Protein AF-A0AAJ7J679-F1 (afdb_monomer_lite)

pLDDT: mean 91.9, std 5.89, range [56.5, 98.06]

Foldseek 3Di:
DADQWDDDPVDAAIKHFDPDCVQVLLQQLQVLCCVPVQAQRDRDTDIDGDNYPVVVVVVVVLVVLLVVLVVDPNSVVVCVVCVCVSVVNQDDPVGDDPVVQQPAKDKDKDKDFADPDDDPGSPDDDPDGTFKIWIKMWMFTRPPDQLVVQLVVLLVVCCVPVVVQADDPDDDHRCCNGPVRPCSQVSSCVRGGDIGTPDMDGD

Organism: NCBI:txid156304

Structure (mmCIF, N/CA/C/O backbone):
data_AF-A0AAJ7J679-F1
#
_entry.id   AF-A0AAJ7J679-F1
#
loop_
_atom_site.group_PDB
_atom_site.id
_atom_site.type_symbol
_atom_site.label_atom_id
_atom_site.label_alt_id
_atom_site.label_comp_id
_atom_site.label_asym_id
_atom_site.label_entity_id
_atom_site.label_seq_id
_atom_site.pdbx_PDB_ins_code
_atom_site.Cartn_x
_atom_site.Cartn_y
_atom_site.Cartn_z
_atom_site.occupancy
_atom_site.B_iso_or_equiv
_atom_site.auth_seq_id
_atom_site.auth_comp_id
_atom_site.auth_asym_id
_atom_site.auth_atom_id
_atom_site.pdbx_PDB_model_num
ATOM 1 N N . THR A 1 1 ? -1.881 24.156 3.519 1.00 56.50 1 THR A N 1
ATOM 2 C CA . THR A 1 1 ? -2.106 23.234 2.378 1.00 56.50 1 THR A CA 1
ATOM 3 C C . THR A 1 1 ? -0.766 22.869 1.776 1.00 56.50 1 THR A C 1
ATOM 5 O O . THR A 1 1 ? 0.087 23.739 1.667 1.00 56.50 1 THR A O 1
ATOM 8 N N . ARG A 1 2 ? -0.524 21.589 1.465 1.00 78.69 2 ARG A N 1
ATOM 9 C CA . ARG A 1 2 ? 0.725 21.170 0.804 1.00 78.69 2 ARG A CA 1
ATOM 10 C C . ARG A 1 2 ? 0.636 21.509 -0.686 1.00 78.69 2 ARG A C 1
ATOM 12 O O . ARG A 1 2 ? -0.432 21.343 -1.270 1.00 78.69 2 ARG A O 1
ATOM 19 N N . GLY A 1 3 ? 1.730 21.985 -1.278 1.00 82.25 3 GLY A N 1
ATOM 20 C CA . GLY A 1 3 ? 1.810 22.202 -2.725 1.00 82.25 3 GLY A CA 1
ATOM 21 C C . GLY A 1 3 ? 1.707 20.888 -3.511 1.00 82.25 3 GLY A C 1
ATOM 22 O O . GLY A 1 3 ? 1.931 19.810 -2.953 1.00 82.25 3 GLY A O 1
ATOM 23 N N . LEU A 1 4 ? 1.391 20.982 -4.809 1.00 86.75 4 LEU A N 1
ATOM 24 C CA . LEU A 1 4 ? 1.272 19.827 -5.718 1.00 86.75 4 LEU A CA 1
ATOM 25 C C . LEU A 1 4 ? 2.529 18.945 -5.716 1.00 86.75 4 LEU A C 1
ATOM 27 O O . LEU A 1 4 ? 2.425 17.719 -5.705 1.00 86.75 4 LEU A O 1
ATOM 31 N N . ILE A 1 5 ? 3.699 19.584 -5.662 1.00 92.50 5 ILE A N 1
ATOM 32 C CA . ILE A 1 5 ? 4.999 18.959 -5.425 1.00 92.50 5 ILE A CA 1
ATOM 33 C C . ILE A 1 5 ? 5.622 19.674 -4.222 1.00 92.50 5 ILE A C 1
ATOM 35 O O . ILE A 1 5 ? 5.643 20.904 -4.172 1.00 92.50 5 ILE A O 1
ATOM 39 N N . HIS A 1 6 ? 6.083 18.927 -3.223 1.00 94.12 6 HIS A N 1
ATOM 40 C CA . HIS A 1 6 ? 6.618 19.481 -1.978 1.00 94.12 6 HIS A CA 1
ATOM 41 C C . HIS A 1 6 ? 7.673 18.557 -1.362 1.00 94.12 6 HIS A C 1
ATOM 43 O O . HIS A 1 6 ? 7.766 17.386 -1.714 1.00 94.12 6 HIS A O 1
ATOM 49 N N . ARG A 1 7 ? 8.459 19.072 -0.413 1.00 92.81 7 ARG A N 1
ATOM 50 C CA . ARG A 1 7 ? 9.353 18.249 0.413 1.00 92.81 7 ARG A CA 1
ATOM 51 C C . ARG A 1 7 ? 8.620 17.747 1.652 1.00 92.81 7 ARG A C 1
ATOM 53 O O . ARG A 1 7 ? 7.760 18.442 2.194 1.00 92.81 7 ARG A O 1
ATOM 60 N N . SER A 1 8 ? 8.968 16.548 2.099 1.00 88.81 8 SER A N 1
ATOM 61 C CA . SER A 1 8 ? 8.414 15.915 3.295 1.00 88.81 8 SER A CA 1
ATOM 62 C C . SER A 1 8 ? 9.508 15.747 4.343 1.00 88.81 8 SER A C 1
ATOM 64 O O . SER A 1 8 ? 10.648 15.456 4.008 1.00 88.81 8 SER A O 1
ATOM 66 N N . SER A 1 9 ? 9.165 15.881 5.624 1.00 87.25 9 SER A N 1
ATOM 67 C CA . SER A 1 9 ? 10.089 15.553 6.718 1.00 87.25 9 SER A CA 1
ATOM 68 C C . SER A 1 9 ? 10.224 14.041 6.953 1.00 87.25 9 SER A C 1
ATOM 70 O O . SER A 1 9 ? 11.031 13.626 7.772 1.00 87.25 9 SER A O 1
ATOM 72 N N . LEU A 1 10 ? 9.386 13.223 6.302 1.00 86.31 10 LEU A N 1
ATOM 73 C CA . LEU A 1 10 ? 9.365 11.760 6.449 1.00 86.31 10 LEU A CA 1
ATOM 74 C C . LEU A 1 10 ? 10.129 11.022 5.352 1.00 86.31 10 LEU A C 1
ATOM 76 O O . LEU A 1 10 ? 10.395 9.833 5.489 1.00 86.31 10 LEU A O 1
ATOM 80 N N . SER A 1 11 ? 10.375 11.687 4.227 1.00 86.56 11 SER A N 1
ATOM 81 C CA . SER A 1 11 ? 10.969 11.077 3.047 1.00 86.56 11 SER A CA 1
ATOM 82 C C . SER A 1 11 ? 11.838 12.099 2.334 1.00 86.56 11 SER A C 1
ATOM 84 O O . SER A 1 11 ? 11.402 13.215 2.050 1.00 86.56 11 SER A O 1
ATOM 86 N N . GLU A 1 12 ? 13.075 11.709 2.048 1.00 90.12 12 GLU A N 1
ATOM 87 C CA . GLU A 1 12 ? 14.013 12.551 1.317 1.00 90.12 12 GLU A CA 1
ATOM 88 C C . GLU A 1 12 ? 13.606 12.656 -0.156 1.00 90.12 12 GLU A C 1
ATOM 90 O O . GLU A 1 12 ? 13.308 11.656 -0.813 1.00 90.12 12 GLU A O 1
ATOM 95 N N . GLY A 1 13 ? 13.602 13.882 -0.682 1.00 92.81 13 GLY A N 1
ATOM 96 C CA . GLY A 1 13 ? 13.274 14.170 -2.075 1.00 92.81 13 GLY A CA 1
ATOM 97 C C . GLY A 1 13 ? 11.997 14.991 -2.248 1.00 92.81 13 GLY A C 1
ATOM 98 O O . GLY A 1 13 ? 11.651 15.837 -1.420 1.00 92.81 13 GLY A O 1
ATOM 99 N N . TRP A 1 14 ? 11.328 14.776 -3.378 1.00 94.75 14 TRP A N 1
ATOM 100 C CA . TRP A 1 14 ? 10.157 15.529 -3.817 1.00 94.75 14 TRP A CA 1
ATOM 101 C C . TRP A 1 14 ? 8.933 14.625 -3.852 1.00 94.75 14 TRP A C 1
ATOM 103 O O . TRP A 1 14 ? 8.866 13.667 -4.622 1.00 94.75 14 TRP A O 1
ATOM 113 N N . SER A 1 15 ? 7.967 14.940 -2.997 1.00 95.00 15 SER A N 1
ATOM 114 C CA . SER A 1 15 ? 6.708 14.226 -2.864 1.00 95.00 15 SER A CA 1
ATOM 115 C C . SER A 1 15 ? 5.612 14.888 -3.688 1.00 95.00 15 SER A C 1
ATOM 117 O O . SER A 1 15 ? 5.483 16.112 -3.715 1.00 95.00 15 SER A O 1
ATOM 119 N N . MET A 1 16 ? 4.768 14.068 -4.301 1.00 94.06 16 MET A N 1
ATOM 120 C CA . MET A 1 16 ? 3.541 14.492 -4.974 1.00 94.06 16 MET A CA 1
ATOM 121 C C . MET A 1 16 ? 2.404 13.529 -4.638 1.00 94.06 16 MET A C 1
ATOM 123 O O . MET A 1 16 ? 2.633 12.449 -4.088 1.00 94.06 16 MET A O 1
ATOM 127 N N . ILE A 1 17 ? 1.165 13.923 -4.934 1.00 93.19 17 ILE A N 1
ATOM 128 C CA . ILE A 1 17 ? 0.004 13.051 -4.721 1.00 93.19 17 ILE A CA 1
ATOM 129 C C . ILE A 1 17 ? 0.178 11.774 -5.544 1.00 93.19 17 ILE A C 1
ATOM 131 O O . ILE A 1 17 ? 0.397 11.829 -6.753 1.00 93.19 17 ILE A O 1
ATOM 135 N N . PHE A 1 18 ? 0.042 10.623 -4.885 1.00 92.44 18 PHE A N 1
ATOM 136 C CA . PHE A 1 18 ? -0.016 9.348 -5.584 1.00 92.44 18 PHE A CA 1
ATOM 137 C C . PHE A 1 18 ? -1.428 9.143 -6.136 1.00 92.44 18 PHE A C 1
ATOM 139 O O . PHE A 1 18 ? -2.380 9.004 -5.367 1.00 92.44 18 PHE A O 1
ATOM 146 N N . LEU A 1 19 ? -1.560 9.132 -7.464 1.00 86.56 19 LEU A N 1
ATOM 147 C CA . LEU A 1 19 ? -2.837 9.025 -8.184 1.00 86.56 19 LEU A CA 1
ATOM 148 C C . LEU A 1 19 ? -3.348 7.574 -8.321 1.00 86.56 19 LEU A C 1
ATOM 150 O O . LEU A 1 19 ? -4.093 7.263 -9.245 1.00 86.56 19 LEU A O 1
ATOM 154 N N . GLY A 1 20 ? -2.941 6.682 -7.416 1.00 87.94 20 GLY A N 1
ATOM 155 C CA . GLY A 1 20 ? -3.363 5.281 -7.402 1.00 87.94 20 GLY A CA 1
ATOM 156 C C . GLY A 1 20 ? -4.693 5.029 -6.686 1.00 87.94 20 GLY A C 1
ATOM 157 O O . GLY A 1 20 ? -5.347 5.930 -6.150 1.00 87.94 20 GLY A O 1
ATOM 158 N N . SER A 1 21 ? -5.087 3.756 -6.637 1.00 91.75 21 SER A N 1
ATOM 159 C CA . SER A 1 21 ? -6.323 3.301 -5.987 1.00 91.75 21 SER A CA 1
ATOM 160 C C . SER A 1 21 ? -6.302 3.416 -4.463 1.00 91.75 21 SER A C 1
ATOM 162 O O . SER A 1 21 ? -7.368 3.490 -3.848 1.00 91.75 21 SER A O 1
ATOM 164 N N . ASP A 1 22 ? -5.121 3.451 -3.853 1.00 93.38 22 ASP A N 1
ATOM 165 C CA . ASP A 1 22 ? -4.888 3.291 -2.416 1.00 93.38 22 ASP A CA 1
ATOM 166 C C . ASP A 1 22 ? -5.759 4.211 -1.566 1.00 93.38 22 ASP A C 1
ATOM 168 O O . ASP A 1 22 ? -6.477 3.753 -0.676 1.00 93.38 22 ASP A O 1
ATOM 172 N N . ARG A 1 23 ? -5.780 5.511 -1.889 1.00 95.19 23 ARG A N 1
ATOM 173 C CA . ARG A 1 23 ? -6.606 6.489 -1.172 1.00 95.19 23 ARG A CA 1
ATOM 174 C C . ARG A 1 23 ? -8.087 6.130 -1.248 1.00 95.19 23 ARG A C 1
ATOM 176 O O . ARG A 1 23 ? -8.784 6.185 -0.239 1.00 95.19 23 ARG A O 1
ATOM 183 N N . SER A 1 24 ? -8.579 5.757 -2.429 1.00 96.00 24 SER A N 1
ATOM 184 C CA . SER A 1 24 ? -9.991 5.403 -2.613 1.00 96.00 24 SER A CA 1
ATOM 185 C C . SER A 1 24 ? -10.372 4.147 -1.822 1.00 96.00 24 SER A C 1
ATOM 187 O O . SER A 1 24 ? -11.431 4.109 -1.195 1.00 96.00 24 SER A O 1
ATOM 189 N N . VAL A 1 25 ? -9.488 3.146 -1.788 1.00 96.62 25 VAL A N 1
ATOM 190 C CA . VAL A 1 25 ? -9.680 1.901 -1.036 1.00 96.62 25 VAL A CA 1
ATOM 191 C C . VAL A 1 25 ? -9.652 2.174 0.466 1.00 96.62 25 VAL A C 1
ATOM 193 O O . VAL A 1 25 ? -10.532 1.705 1.188 1.00 96.62 25 VAL A O 1
ATOM 196 N N . ALA A 1 26 ? -8.704 2.985 0.939 1.00 96.62 26 ALA A N 1
ATOM 197 C CA . ALA A 1 26 ? -8.615 3.374 2.340 1.00 96.62 26 ALA A CA 1
ATOM 198 C C . ALA A 1 26 ? -9.863 4.143 2.798 1.00 96.62 26 ALA A C 1
ATOM 200 O O . ALA A 1 26 ? -10.431 3.809 3.833 1.00 96.62 26 ALA A O 1
ATOM 201 N N . LEU A 1 27 ? -10.355 5.105 2.008 1.00 96.94 27 LEU A N 1
ATOM 202 C CA . LEU A 1 27 ? -11.579 5.847 2.333 1.00 96.94 27 LEU A CA 1
ATOM 203 C C . LEU A 1 27 ? -12.821 4.946 2.382 1.00 96.94 27 LEU A C 1
ATOM 205 O O . LEU A 1 27 ? -13.657 5.115 3.269 1.00 96.94 27 LEU A O 1
ATOM 209 N N . ARG A 1 28 ? -12.934 3.957 1.485 1.00 96.81 28 ARG A N 1
ATOM 210 C CA . ARG A 1 28 ? -14.013 2.953 1.543 1.00 96.81 28 ARG A CA 1
ATOM 211 C C . ARG A 1 28 ? -13.935 2.107 2.813 1.00 96.81 28 ARG A C 1
ATOM 213 O O . ARG A 1 28 ? -14.963 1.893 3.448 1.00 96.81 28 ARG A O 1
ATOM 220 N N . THR A 1 29 ? -12.731 1.701 3.222 1.00 97.31 29 THR A N 1
ATOM 221 C CA . THR A 1 29 ? -12.517 1.041 4.519 1.00 97.31 29 THR A CA 1
ATOM 222 C C . THR A 1 29 ? -12.986 1.932 5.667 1.00 97.31 29 THR A C 1
ATOM 224 O O . THR A 1 29 ? -13.765 1.480 6.497 1.00 97.31 29 THR A O 1
ATOM 227 N N . GLN A 1 30 ? -12.575 3.203 5.704 1.00 97.25 30 GLN A N 1
ATOM 228 C CA . GLN A 1 30 ? -12.964 4.128 6.776 1.00 97.25 30 GLN A CA 1
ATOM 229 C C . GLN A 1 30 ? -14.478 4.319 6.863 1.00 97.25 30 GLN A C 1
ATOM 231 O O . GLN A 1 30 ? -15.045 4.268 7.953 1.00 97.25 30 GLN A O 1
ATOM 236 N N . ARG A 1 31 ? -15.148 4.465 5.716 1.00 96.31 31 ARG A N 1
ATOM 237 C CA . ARG A 1 31 ? -16.610 4.537 5.657 1.00 96.31 31 ARG A CA 1
ATOM 238 C C . ARG A 1 31 ? -17.262 3.284 6.242 1.00 96.31 31 ARG A C 1
ATOM 240 O O . ARG A 1 31 ? -18.148 3.401 7.081 1.00 96.31 31 ARG A O 1
ATOM 247 N N . PHE A 1 32 ? -16.797 2.103 5.840 1.00 96.31 32 PHE A N 1
ATOM 248 C CA . PHE A 1 32 ? -17.315 0.837 6.351 1.00 96.31 32 PHE A CA 1
ATOM 249 C C . PHE A 1 32 ? -17.144 0.712 7.873 1.00 96.31 32 PHE A C 1
ATOM 251 O O . PHE A 1 32 ? -18.079 0.329 8.576 1.00 96.31 32 PHE A O 1
ATOM 258 N N . LEU A 1 33 ? -15.961 1.058 8.394 1.00 95.94 33 LEU A N 1
ATOM 259 C CA . LEU A 1 33 ? -15.670 1.007 9.829 1.00 95.94 33 LEU A CA 1
ATOM 260 C C . LEU A 1 33 ? -16.554 1.976 10.628 1.00 95.94 33 LEU A C 1
ATOM 262 O O . LEU A 1 33 ? -17.023 1.625 11.712 1.00 95.94 33 LEU A O 1
ATOM 266 N N . TYR A 1 34 ? -16.830 3.159 10.083 1.00 96.06 34 TYR A N 1
ATOM 267 C CA . TYR A 1 34 ? -17.760 4.111 10.682 1.00 96.06 34 TYR A CA 1
ATOM 268 C C . TYR A 1 34 ? -19.196 3.576 10.703 1.00 96.06 34 TYR A C 1
ATOM 270 O O . TYR A 1 34 ? -19.818 3.516 11.762 1.00 96.06 34 TYR A O 1
ATOM 278 N N 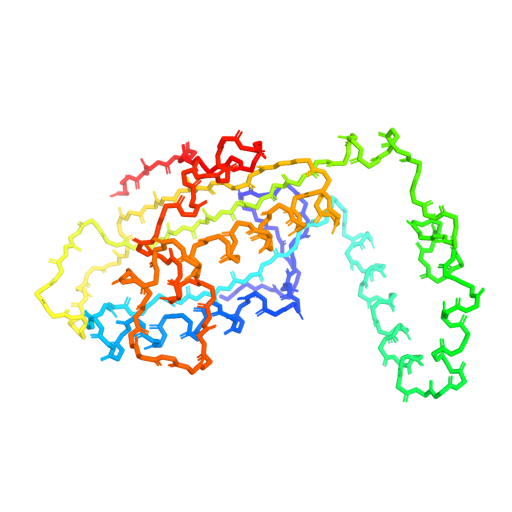. GLU A 1 35 ? -19.721 3.131 9.559 1.00 94.88 35 GLU A N 1
ATOM 279 C CA . GLU A 1 35 ? -21.110 2.673 9.447 1.00 94.88 35 GLU A CA 1
ATOM 280 C C . GLU A 1 35 ? -21.371 1.444 10.334 1.00 94.88 35 GLU A C 1
ATOM 282 O O . GLU A 1 35 ? -22.343 1.437 11.101 1.00 94.88 35 GLU A O 1
ATOM 287 N N . LYS A 1 36 ? -20.473 0.447 10.278 1.00 94.00 36 LYS A N 1
ATOM 288 C CA . LYS A 1 36 ? -20.639 -0.861 10.930 1.00 94.00 36 LYS A CA 1
ATOM 289 C C . LYS A 1 36 ? -20.159 -0.912 12.378 1.00 94.00 36 LYS A C 1
ATOM 291 O O . LYS A 1 36 ? -20.787 -1.582 13.191 1.00 94.00 36 LYS A O 1
ATOM 296 N N . TYR A 1 37 ? -19.046 -0.254 12.701 1.00 94.31 37 TYR A N 1
ATOM 297 C CA . TYR A 1 37 ? -18.403 -0.364 14.018 1.00 94.31 37 TYR A CA 1
ATOM 298 C C . TYR A 1 37 ? -18.363 0.948 14.797 1.00 94.31 37 TYR A C 1
ATOM 300 O O . TYR A 1 37 ? -17.756 0.979 15.865 1.00 94.31 37 TYR A O 1
ATOM 308 N N . LYS A 1 38 ? -18.968 2.022 14.272 1.00 94.69 38 LYS A N 1
ATOM 309 C CA . LYS A 1 38 ? -18.959 3.355 14.895 1.00 94.69 38 LYS A CA 1
ATOM 310 C C . LYS A 1 38 ? -17.542 3.818 15.236 1.00 94.69 38 LYS A C 1
ATOM 312 O O . LYS A 1 38 ? -17.298 4.424 16.271 1.00 94.69 38 LYS A O 1
ATOM 317 N N . GLN A 1 39 ? -16.580 3.506 14.368 1.00 93.44 39 GLN A N 1
ATOM 318 C CA . GLN A 1 39 ? -15.212 4.000 14.504 1.00 93.44 39 GLN A CA 1
ATOM 319 C C . GLN A 1 39 ? -15.085 5.370 13.842 1.00 93.44 39 GLN A C 1
ATOM 321 O O . GLN A 1 39 ? -15.589 5.577 12.739 1.00 93.44 39 GLN A O 1
ATOM 326 N N . ARG A 1 40 ? -14.389 6.304 14.500 1.00 92.75 40 ARG A N 1
ATOM 327 C CA . ARG A 1 40 ? -14.134 7.639 13.943 1.00 92.75 40 ARG A CA 1
ATOM 328 C C . ARG A 1 40 ? -13.335 7.498 12.637 1.00 92.75 40 ARG A C 1
ATOM 330 O O . ARG A 1 40 ? -12.240 6.936 12.683 1.00 92.75 40 ARG A O 1
ATOM 337 N N . PRO A 1 41 ? -13.843 7.993 11.495 1.00 93.38 41 PRO A N 1
ATOM 338 C CA . PRO A 1 41 ? -13.137 7.875 10.230 1.00 93.38 41 PRO A CA 1
ATOM 339 C C . PRO A 1 41 ? -11.877 8.735 10.241 1.00 93.38 41 PRO A C 1
ATOM 341 O O . PRO A 1 41 ? -11.900 9.879 10.703 1.00 93.38 41 PRO A O 1
ATOM 344 N N . VAL A 1 42 ? -10.790 8.212 9.677 1.00 92.81 42 VAL A N 1
ATOM 345 C CA . VAL A 1 42 ? -9.565 8.994 9.480 1.00 92.81 42 VAL A CA 1
ATOM 346 C C . VAL A 1 42 ? -9.509 9.625 8.092 1.00 92.81 42 VAL A C 1
ATOM 348 O O . VAL A 1 42 ? -9.962 9.057 7.096 1.00 92.81 42 VAL A O 1
ATOM 351 N N . GLN A 1 43 ? -8.907 10.810 8.017 1.00 92.56 43 GLN A N 1
ATOM 352 C CA . GLN A 1 43 ? -8.568 11.433 6.743 1.00 92.56 43 GLN A CA 1
ATOM 353 C C . GLN A 1 43 ? -7.320 10.758 6.176 1.00 92.56 43 GLN A C 1
ATOM 355 O O . GLN A 1 43 ? -6.289 10.687 6.840 1.00 92.56 43 GLN A O 1
ATOM 360 N N . VAL A 1 44 ? -7.412 10.270 4.938 1.00 94.88 44 VAL A N 1
ATOM 361 C CA . VAL A 1 44 ? -6.315 9.553 4.281 1.00 94.88 44 VAL A CA 1
ATOM 362 C C . VAL A 1 44 ? -5.862 10.306 3.040 1.00 94.88 44 VAL A C 1
ATOM 364 O O . VAL A 1 44 ? -6.671 10.685 2.188 1.00 94.88 44 VAL A O 1
ATOM 367 N N . GLN A 1 45 ? -4.548 10.480 2.921 1.00 94.62 45 GLN A N 1
ATOM 368 C CA . GLN A 1 45 ? -3.900 10.993 1.723 1.00 94.62 45 GLN A CA 1
ATOM 369 C C . GLN A 1 45 ? -2.621 10.206 1.443 1.00 94.62 45 GLN A C 1
ATOM 371 O O . GLN A 1 45 ? -1.824 9.970 2.348 1.00 94.62 45 GLN A O 1
ATOM 376 N N . THR A 1 46 ? -2.428 9.827 0.183 1.00 95.06 46 THR A N 1
ATOM 377 C CA . THR A 1 46 ? -1.283 9.044 -0.287 1.00 95.06 46 THR A CA 1
ATOM 378 C C . THR A 1 46 ? -0.352 9.911 -1.123 1.00 95.06 46 THR A C 1
ATOM 380 O O . THR A 1 46 ? -0.793 10.786 -1.879 1.00 95.06 46 THR A O 1
ATOM 383 N N . TYR A 1 47 ? 0.946 9.664 -0.975 1.00 94.88 47 TYR A N 1
ATOM 384 C CA . TYR A 1 47 ? 2.004 10.395 -1.659 1.00 94.88 47 TYR A CA 1
ATOM 385 C C . TYR A 1 47 ? 3.058 9.422 -2.170 1.00 94.88 47 TYR A C 1
ATOM 387 O O . TYR A 1 47 ? 3.321 8.402 -1.540 1.00 94.88 47 TYR A O 1
ATOM 395 N N . VAL A 1 48 ? 3.684 9.780 -3.284 1.00 93.69 48 VAL A N 1
ATOM 396 C CA . VAL A 1 48 ? 4.877 9.120 -3.818 1.00 93.69 48 VAL A CA 1
ATOM 397 C C . VAL A 1 48 ? 6.028 10.118 -3.766 1.00 93.69 48 VAL A C 1
ATOM 399 O O . VAL A 1 48 ? 5.806 11.311 -3.980 1.00 93.69 48 VAL A O 1
ATOM 402 N N . THR A 1 49 ? 7.235 9.657 -3.434 1.00 93.69 49 THR A N 1
ATOM 403 C CA . THR A 1 49 ? 8.426 10.512 -3.320 1.00 93.69 49 THR A CA 1
ATOM 404 C C . THR A 1 49 ? 9.480 10.083 -4.327 1.00 93.69 49 THR A C 1
ATOM 406 O O . THR A 1 49 ? 9.817 8.907 -4.412 1.00 93.69 49 THR A O 1
ATOM 409 N N . PHE A 1 50 ? 10.017 11.054 -5.060 1.00 93.56 50 PHE A N 1
ATOM 410 C CA . PHE A 1 50 ? 11.109 10.868 -6.006 1.00 93.56 50 PHE A CA 1
ATOM 411 C C . PHE A 1 50 ? 12.381 11.529 -5.475 1.00 93.56 50 PHE A C 1
ATOM 413 O O . PHE A 1 50 ? 12.322 12.619 -4.904 1.00 93.56 50 PHE A O 1
ATOM 420 N N . LYS A 1 51 ? 13.547 10.916 -5.711 1.00 92.50 51 LYS A N 1
ATOM 421 C CA . LYS A 1 51 ? 14.839 11.431 -5.218 1.00 92.50 51 LYS A CA 1
ATOM 422 C C . LYS A 1 51 ? 15.173 12.834 -5.743 1.00 92.50 51 LYS A C 1
ATOM 424 O O . LYS A 1 51 ? 15.810 13.613 -5.044 1.00 92.50 51 LYS A O 1
ATOM 429 N N . SER A 1 52 ? 14.727 13.183 -6.953 1.00 94.12 52 SER A N 1
ATOM 430 C CA . SER A 1 52 ? 14.981 14.493 -7.566 1.00 94.12 52 SER A CA 1
ATOM 431 C C . SER A 1 52 ? 13.709 15.145 -8.116 1.00 94.12 52 SER A C 1
ATOM 433 O O . SER A 1 52 ? 12.751 14.461 -8.490 1.00 94.12 52 SER A O 1
ATOM 435 N N . LEU A 1 53 ? 13.715 16.480 -8.210 1.00 93.75 53 LEU A N 1
ATOM 436 C CA . LEU A 1 53 ? 12.614 17.230 -8.824 1.00 93.75 53 LEU A CA 1
ATOM 437 C C . LEU A 1 53 ? 12.469 16.864 -10.302 1.00 93.75 53 LEU A C 1
ATOM 439 O O . LEU A 1 53 ? 11.358 16.677 -10.784 1.00 93.75 53 LEU A O 1
ATOM 443 N N . PHE A 1 54 ? 13.596 16.700 -10.996 1.00 94.00 54 PHE A N 1
ATOM 444 C CA . PHE A 1 54 ? 13.620 16.293 -12.395 1.00 94.00 54 PHE A CA 1
ATOM 445 C C . PHE A 1 54 ? 12.916 14.946 -12.605 1.00 94.00 54 PHE A C 1
ATOM 447 O O . PHE A 1 54 ? 12.039 14.853 -13.456 1.00 94.00 54 PHE A O 1
ATOM 454 N N . SER A 1 55 ? 13.210 13.933 -11.779 1.00 92.19 55 SER A N 1
ATOM 455 C CA . SER A 1 55 ? 12.524 12.633 -11.860 1.00 92.19 55 SER A CA 1
ATOM 456 C C . SER A 1 55 ? 11.019 12.731 -11.595 1.00 92.19 55 SER A C 1
ATOM 458 O O . SER A 1 55 ? 10.247 12.048 -12.261 1.00 92.19 55 SER A O 1
ATOM 460 N N . ALA A 1 56 ? 10.587 13.604 -10.677 1.00 93.25 56 ALA A N 1
ATOM 461 C CA . ALA A 1 56 ? 9.163 13.828 -10.430 1.00 93.25 56 ALA A CA 1
ATOM 462 C C . ALA A 1 56 ? 8.474 14.464 -11.651 1.00 93.25 56 ALA A C 1
ATOM 464 O O . ALA A 1 56 ? 7.412 14.011 -12.072 1.00 93.25 56 ALA A O 1
ATOM 465 N N . LEU A 1 57 ? 9.096 15.481 -12.258 1.00 93.88 57 LEU A N 1
ATOM 466 C CA . LEU A 1 57 ? 8.572 16.137 -13.459 1.00 93.88 57 LEU A CA 1
ATOM 467 C C . LEU A 1 57 ? 8.555 15.191 -14.667 1.00 93.88 57 LEU A C 1
ATOM 469 O O . LEU A 1 57 ? 7.555 15.130 -15.379 1.00 93.88 57 LEU A O 1
ATOM 473 N N . ALA A 1 58 ? 9.615 14.405 -14.863 1.00 92.06 58 ALA A N 1
ATOM 474 C CA . ALA A 1 58 ? 9.680 13.392 -15.912 1.00 92.06 58 ALA A CA 1
ATOM 475 C C . ALA A 1 58 ? 8.573 12.339 -15.749 1.00 92.06 58 ALA A C 1
ATOM 477 O O . ALA A 1 58 ? 7.901 12.008 -16.723 1.00 92.06 58 ALA A O 1
ATOM 478 N N . ALA A 1 59 ? 8.317 11.870 -14.522 1.00 90.94 59 ALA A N 1
ATOM 479 C CA . ALA A 1 59 ? 7.231 10.933 -14.241 1.00 90.94 59 ALA A CA 1
ATOM 480 C C . ALA A 1 59 ? 5.846 11.518 -14.572 1.00 90.94 59 ALA A C 1
ATOM 482 O O . ALA A 1 59 ? 5.002 10.808 -15.117 1.00 90.94 59 ALA A O 1
ATOM 483 N N . ILE A 1 60 ? 5.615 12.810 -14.306 1.00 92.19 60 ILE A N 1
ATOM 484 C CA . ILE A 1 60 ? 4.372 13.497 -14.696 1.00 92.19 60 ILE A CA 1
ATOM 485 C C . ILE A 1 60 ? 4.223 13.515 -16.220 1.00 92.19 60 ILE A C 1
ATOM 487 O O . ILE A 1 60 ? 3.169 13.144 -16.733 1.00 92.19 60 ILE A O 1
ATOM 491 N N . VAL A 1 61 ? 5.270 13.912 -16.949 1.00 92.69 61 VAL A N 1
ATOM 492 C CA . VAL A 1 61 ? 5.247 13.971 -18.420 1.00 92.69 61 VAL A CA 1
ATOM 493 C C . VAL A 1 61 ? 5.006 12.584 -19.020 1.00 92.69 61 VAL A C 1
ATOM 495 O O . VAL A 1 61 ? 4.115 12.426 -19.853 1.00 92.69 61 VAL A O 1
ATOM 498 N N . LEU A 1 62 ? 5.733 11.564 -18.554 1.00 90.81 62 LEU A N 1
ATOM 499 C CA . LEU A 1 62 ? 5.545 10.178 -18.988 1.00 90.81 62 LEU A CA 1
ATOM 500 C C . LEU A 1 62 ? 4.135 9.670 -18.670 1.00 90.81 62 LEU A C 1
ATOM 502 O O . LEU A 1 62 ? 3.503 9.053 -19.523 1.00 90.81 62 LEU A O 1
ATOM 506 N N . GLY A 1 63 ? 3.608 9.978 -17.483 1.00 90.75 63 GLY A N 1
ATOM 507 C CA . GLY A 1 63 ? 2.246 9.622 -17.092 1.00 90.75 63 GLY A CA 1
ATOM 508 C C . GLY A 1 63 ? 1.182 10.256 -17.991 1.00 90.75 63 GLY A C 1
ATOM 509 O O . GLY A 1 63 ? 0.211 9.592 -18.349 1.00 90.75 63 GLY A O 1
ATOM 510 N N . LEU A 1 64 ? 1.373 11.510 -18.413 1.00 92.31 64 LEU A N 1
ATOM 511 C CA . LEU A 1 64 ? 0.476 12.185 -19.356 1.00 92.31 64 LEU A CA 1
ATOM 512 C C . LEU A 1 64 ? 0.538 11.557 -20.752 1.00 92.31 64 LEU A C 1
ATOM 514 O O . LEU A 1 64 ? -0.511 11.273 -21.330 1.00 92.31 64 LEU A O 1
ATOM 518 N N . ILE A 1 65 ? 1.741 11.290 -21.270 1.00 91.62 65 ILE A N 1
ATOM 519 C CA . ILE A 1 65 ? 1.929 10.600 -22.556 1.00 91.62 65 ILE A CA 1
ATOM 520 C C . ILE A 1 65 ? 1.239 9.234 -22.514 1.00 91.62 65 ILE A C 1
ATOM 522 O O . ILE A 1 65 ? 0.443 8.914 -23.397 1.00 91.62 65 ILE A O 1
ATOM 526 N N . PHE A 1 66 ? 1.480 8.462 -21.453 1.00 91.62 66 PHE A N 1
ATOM 527 C CA . PHE A 1 66 ? 0.856 7.161 -21.253 1.00 91.62 66 PHE A CA 1
ATOM 528 C C . PHE A 1 66 ? -0.673 7.270 -21.201 1.00 91.62 66 PHE A C 1
ATOM 530 O O . PHE A 1 66 ? -1.361 6.528 -21.895 1.00 91.62 66 PHE A O 1
ATOM 537 N N . ALA A 1 67 ? -1.226 8.229 -20.451 1.00 91.88 67 ALA A N 1
ATOM 538 C CA . ALA A 1 67 ? -2.671 8.432 -20.338 1.00 91.88 67 ALA A CA 1
ATOM 539 C C . ALA A 1 67 ? -3.342 8.856 -21.656 1.00 91.88 67 ALA A C 1
ATOM 541 O O . ALA A 1 67 ? -4.527 8.580 -21.856 1.00 91.88 67 ALA A O 1
ATOM 542 N N . VAL A 1 68 ? -2.620 9.541 -22.546 1.00 94.31 68 VAL A N 1
ATOM 543 C CA . VAL A 1 68 ? -3.106 9.872 -23.892 1.00 94.31 68 VAL A CA 1
ATOM 544 C C . VAL A 1 68 ? -3.044 8.641 -24.790 1.00 94.31 68 VAL A C 1
ATOM 546 O O . VAL A 1 68 ? -4.057 8.276 -25.382 1.00 94.31 68 VAL A O 1
ATOM 549 N N . LEU A 1 69 ? -1.897 7.963 -24.860 1.00 94.25 69 LEU A N 1
ATOM 550 C CA . LEU A 1 69 ? -1.715 6.790 -25.719 1.00 94.25 69 LEU A CA 1
ATOM 551 C C . LEU A 1 69 ? -2.631 5.626 -25.317 1.00 94.25 69 LEU A C 1
ATOM 553 O O . LEU A 1 69 ? -3.203 4.971 -26.184 1.00 94.25 69 LEU A O 1
ATOM 557 N N . ALA A 1 70 ? -2.847 5.412 -24.018 1.00 94.12 70 ALA A N 1
ATOM 558 C CA . ALA A 1 70 ? -3.693 4.338 -23.505 1.00 94.12 70 ALA A CA 1
ATOM 559 C C . ALA A 1 70 ? -5.187 4.497 -23.854 1.00 94.12 70 ALA A C 1
ATOM 561 O O . ALA A 1 70 ? -5.932 3.520 -23.786 1.00 94.12 70 ALA A O 1
ATOM 562 N N . ARG A 1 71 ? -5.644 5.700 -24.237 1.00 94.62 71 ARG A N 1
ATOM 563 C CA . ARG A 1 71 ? -7.049 5.948 -24.610 1.00 94.62 71 ARG A CA 1
ATOM 564 C C . ARG A 1 71 ? -7.423 5.424 -25.992 1.00 94.62 71 ARG A C 1
ATOM 566 O O . ARG A 1 71 ? -8.593 5.133 -26.220 1.00 94.62 71 ARG A O 1
ATOM 573 N N . TRP A 1 72 ? -6.458 5.309 -26.898 1.00 93.94 72 TRP A N 1
ATOM 574 C CA . TRP A 1 72 ? -6.700 4.934 -28.290 1.00 93.94 72 TRP A CA 1
ATOM 575 C C . TRP A 1 72 ? -6.151 3.538 -28.560 1.00 93.94 72 TRP A C 1
ATOM 577 O O . TRP A 1 72 ? -5.107 3.160 -28.033 1.00 93.94 72 TRP A O 1
ATOM 587 N N . GLU A 1 73 ? -6.822 2.768 -29.414 1.00 96.12 73 GLU A N 1
ATOM 588 C CA . GLU A 1 73 ? -6.400 1.402 -29.739 1.00 96.12 73 GLU A CA 1
ATOM 589 C C . GLU A 1 73 ? -4.994 1.356 -30.353 1.00 96.12 73 GLU A C 1
ATOM 591 O O . GLU A 1 73 ? -4.147 0.592 -29.897 1.00 96.12 73 GLU A O 1
ATOM 596 N N . CYS A 1 74 ? -4.708 2.241 -31.313 1.00 96.00 74 CYS A N 1
ATOM 597 C CA . CYS A 1 74 ? -3.378 2.365 -31.913 1.00 96.00 74 CYS A CA 1
ATOM 598 C C . CYS A 1 74 ? -2.300 2.694 -30.863 1.00 96.00 74 CYS A C 1
ATOM 600 O O . CYS A 1 74 ? -1.241 2.069 -30.842 1.00 96.00 74 CYS A O 1
ATOM 602 N N . GLY A 1 75 ? -2.589 3.623 -29.944 1.00 95.50 75 GLY A N 1
ATOM 603 C CA . GLY A 1 75 ? -1.658 4.003 -28.880 1.00 95.50 75 GLY A CA 1
ATOM 604 C C . GLY A 1 75 ? -1.408 2.867 -27.886 1.00 95.50 75 GLY A C 1
ATOM 605 O O . GLY A 1 75 ? -0.260 2.600 -27.545 1.00 95.50 75 GLY A O 1
ATOM 606 N N . ARG A 1 76 ? -2.449 2.123 -27.492 1.00 95.81 76 ARG A N 1
ATOM 607 C CA . ARG A 1 76 ? -2.307 0.892 -26.697 1.00 95.81 76 ARG A CA 1
ATOM 608 C C . ARG A 1 76 ? -1.449 -0.150 -27.405 1.00 95.81 76 ARG A C 1
ATOM 610 O O . ARG A 1 76 ? -0.539 -0.691 -26.786 1.00 95.81 76 ARG A O 1
ATOM 617 N N . ASN A 1 77 ? -1.705 -0.405 -28.687 1.00 96.12 77 ASN A N 1
ATOM 618 C CA . ASN A 1 77 ? -0.922 -1.359 -29.472 1.00 96.12 77 ASN A CA 1
ATOM 619 C C . ASN A 1 77 ? 0.551 -0.934 -29.550 1.00 96.12 77 ASN A C 1
ATOM 621 O O . ASN A 1 77 ? 1.438 -1.776 -29.454 1.00 96.12 77 ASN A O 1
ATOM 625 N N . LEU A 1 78 ? 0.821 0.370 -29.652 1.00 95.50 78 LEU A N 1
ATOM 626 C CA . LEU A 1 78 ? 2.176 0.915 -29.647 1.00 95.50 78 LEU A CA 1
ATOM 627 C C . LEU A 1 78 ? 2.875 0.743 -28.286 1.00 95.50 78 LEU A C 1
ATOM 629 O O . LEU A 1 78 ? 4.014 0.277 -28.247 1.00 95.50 78 LEU A O 1
ATOM 633 N N . LEU A 1 79 ? 2.188 1.067 -27.184 1.00 94.44 79 LEU A N 1
ATOM 634 C CA . LEU A 1 79 ? 2.689 0.877 -25.816 1.00 94.44 79 LEU A CA 1
ATOM 635 C C . LEU A 1 79 ? 3.026 -0.594 -25.536 1.00 94.44 79 LEU A C 1
ATOM 637 O O . LEU A 1 79 ? 4.074 -0.887 -24.967 1.00 94.44 79 LEU A O 1
ATOM 641 N N . LEU A 1 80 ? 2.152 -1.510 -25.964 1.00 93.75 80 LEU A N 1
ATOM 642 C CA . LEU A 1 80 ? 2.333 -2.952 -25.789 1.00 93.75 80 LEU A CA 1
ATOM 643 C C . LEU A 1 80 ? 3.439 -3.514 -26.682 1.00 93.75 80 LEU A C 1
ATOM 645 O O . LEU A 1 80 ? 4.150 -4.411 -26.258 1.00 93.75 80 LEU A O 1
ATOM 649 N N . LYS A 1 81 ? 3.613 -2.994 -27.903 1.00 95.50 81 LYS A N 1
ATOM 650 C CA . LYS A 1 81 ? 4.647 -3.474 -28.830 1.00 95.50 81 LYS A CA 1
ATOM 651 C C . LYS A 1 81 ? 6.054 -3.015 -28.439 1.00 95.50 81 LYS A C 1
ATOM 653 O O . LYS A 1 81 ? 7.016 -3.734 -28.698 1.00 95.50 81 LYS A O 1
ATOM 658 N N . TYR A 1 82 ? 6.186 -1.844 -27.813 1.00 93.69 82 TYR A N 1
ATOM 659 C CA . TYR A 1 82 ? 7.484 -1.258 -27.456 1.00 93.69 82 TYR A CA 1
ATOM 660 C C . TYR A 1 82 ? 7.578 -0.842 -25.976 1.00 93.69 82 TYR A C 1
ATOM 662 O O . TYR A 1 82 ? 7.938 0.305 -25.689 1.00 93.69 82 TYR A O 1
ATOM 670 N N . PRO A 1 83 ? 7.311 -1.748 -25.016 1.00 91.44 83 PRO A N 1
ATOM 671 C CA . PRO A 1 83 ? 7.275 -1.410 -23.595 1.00 91.44 83 PRO A CA 1
ATOM 672 C C . PRO A 1 83 ? 8.606 -0.820 -23.126 1.00 91.44 83 PRO A C 1
ATOM 674 O O . PRO A 1 83 ? 8.603 0.186 -22.433 1.00 91.44 83 PRO A O 1
ATOM 677 N N . THR A 1 84 ? 9.734 -1.346 -23.613 1.00 90.94 84 THR A N 1
ATOM 678 C CA . THR A 1 84 ? 11.087 -0.882 -23.270 1.00 90.94 84 THR A CA 1
ATOM 679 C C . THR A 1 84 ? 11.347 0.566 -23.667 1.00 90.94 84 THR A C 1
ATOM 681 O O . THR A 1 84 ? 12.034 1.280 -22.944 1.00 90.94 84 THR A O 1
ATOM 684 N N . ILE A 1 85 ? 10.763 1.039 -24.771 1.00 90.69 85 ILE A N 1
ATOM 685 C CA . ILE A 1 85 ? 10.894 2.441 -25.187 1.00 90.69 85 ILE A CA 1
ATOM 686 C C . ILE A 1 85 ? 10.061 3.328 -24.259 1.00 90.69 85 ILE A C 1
ATOM 688 O O . ILE A 1 85 ? 10.568 4.296 -23.694 1.00 90.69 85 ILE A O 1
ATOM 692 N N . PHE A 1 86 ? 8.787 2.981 -24.061 1.00 89.06 86 PHE A N 1
ATOM 693 C CA . PHE A 1 86 ? 7.852 3.808 -23.291 1.00 89.06 86 PHE A CA 1
ATOM 694 C C . PHE A 1 86 ? 8.079 3.762 -21.781 1.00 89.06 86 PHE A C 1
ATOM 696 O O . PHE A 1 86 ? 7.671 4.680 -21.072 1.00 89.06 86 PHE A O 1
ATOM 703 N N . SER A 1 87 ? 8.758 2.731 -21.288 1.00 85.88 87 SER A N 1
ATOM 704 C CA . SER A 1 87 ? 9.184 2.621 -19.901 1.00 85.88 87 SER A CA 1
ATOM 705 C C . SER A 1 87 ? 10.615 3.108 -19.680 1.00 85.88 87 SER A C 1
ATOM 707 O O . SER A 1 87 ? 11.127 2.897 -18.591 1.00 85.88 87 SER A O 1
ATOM 709 N N . GLY A 1 88 ? 11.323 3.636 -20.687 1.00 84.69 88 GLY A N 1
ATOM 710 C CA . GLY A 1 88 ? 12.733 4.026 -20.544 1.00 84.69 88 GLY A CA 1
ATOM 711 C C . GLY A 1 88 ? 13.659 2.888 -20.087 1.00 84.69 88 GLY A C 1
ATOM 712 O O . GLY A 1 88 ? 14.576 3.122 -19.308 1.00 84.69 88 GLY A O 1
ATOM 713 N N . GLY A 1 89 ? 13.389 1.652 -20.516 1.00 84.88 89 GLY A N 1
ATOM 714 C CA . GLY A 1 89 ? 14.182 0.465 -20.180 1.00 84.88 89 GLY A CA 1
ATOM 715 C C . GLY A 1 89 ? 13.711 -0.329 -18.957 1.00 84.88 89 GLY A C 1
ATOM 716 O O . GLY A 1 89 ? 14.152 -1.457 -18.784 1.00 84.88 89 GLY A O 1
ATOM 717 N N . TYR A 1 90 ? 12.791 0.203 -18.141 1.00 80.00 90 TYR A N 1
ATOM 718 C CA . TYR A 1 90 ? 12.333 -0.476 -16.914 1.00 80.00 90 TYR A CA 1
ATOM 719 C C . TYR A 1 90 ? 11.430 -1.706 -17.130 1.00 80.00 90 TYR A C 1
ATOM 721 O O . TYR A 1 90 ? 11.264 -2.502 -16.211 1.00 80.00 90 TYR A O 1
ATOM 729 N N . VAL A 1 91 ? 10.816 -1.861 -18.306 1.00 85.44 91 VAL A N 1
ATOM 730 C CA . VAL A 1 91 ? 9.889 -2.951 -18.638 1.00 85.44 91 VAL A CA 1
ATOM 731 C C . VAL A 1 91 ? 10.276 -3.541 -19.992 1.00 85.44 91 VAL A C 1
ATOM 733 O O . VAL A 1 91 ? 10.604 -2.824 -20.937 1.00 85.44 91 VAL A O 1
ATOM 736 N N . SER A 1 92 ? 10.219 -4.862 -20.115 1.00 88.12 92 SER A N 1
ATOM 737 C CA . SER A 1 92 ? 10.473 -5.584 -21.362 1.00 88.12 92 SER A CA 1
ATOM 738 C C . SER A 1 92 ? 9.506 -6.763 -21.497 1.00 88.12 92 SER A C 1
ATOM 740 O O . SER A 1 92 ? 8.829 -7.136 -20.539 1.00 88.12 92 SER A O 1
ATOM 742 N N . HIS A 1 93 ? 9.449 -7.358 -22.689 1.00 88.12 93 HIS A N 1
ATOM 743 C CA . HIS A 1 93 ? 8.700 -8.600 -22.912 1.00 88.12 93 HIS A CA 1
ATOM 744 C C . HIS A 1 93 ? 9.347 -9.818 -22.241 1.00 88.12 93 HIS A C 1
ATOM 746 O O . HIS A 1 93 ? 8.659 -10.794 -21.965 1.00 88.12 93 HIS A O 1
ATOM 752 N N . GLU A 1 94 ? 10.652 -9.759 -21.978 1.00 85.50 94 GLU A N 1
ATOM 753 C CA . GLU A 1 94 ? 11.412 -10.823 -21.313 1.00 85.50 94 GLU A CA 1
ATOM 754 C C . GLU A 1 94 ? 11.218 -10.799 -19.787 1.00 85.50 94 GLU A C 1
ATOM 756 O O . GLU A 1 94 ? 11.558 -11.761 -19.105 1.00 85.50 94 GLU A O 1
ATOM 761 N N . GLY A 1 95 ? 10.631 -9.720 -19.253 1.00 77.88 95 GLY A N 1
ATOM 762 C CA . GLY A 1 95 ? 10.483 -9.495 -17.820 1.00 77.88 95 GLY A CA 1
ATOM 763 C C . GLY A 1 95 ? 11.765 -8.974 -17.163 1.00 77.88 95 GLY A C 1
ATOM 764 O O . GLY A 1 95 ? 12.751 -8.648 -17.827 1.00 77.88 95 GLY A O 1
ATOM 765 N N . GLY A 1 96 ? 11.726 -8.844 -15.835 1.00 75.50 96 GLY A N 1
ATOM 766 C CA . GLY A 1 96 ? 12.922 -8.572 -15.035 1.00 75.50 96 GLY A CA 1
ATOM 767 C C . GLY A 1 96 ? 13.736 -9.849 -14.837 1.00 75.50 96 GLY A C 1
ATOM 768 O O . GLY A 1 96 ? 13.164 -10.938 -14.764 1.00 75.50 96 GLY A O 1
ATOM 769 N N . LYS A 1 97 ? 15.063 -9.731 -14.726 1.00 80.25 97 LYS A N 1
ATOM 770 C CA . LYS A 1 97 ? 15.898 -10.880 -14.353 1.00 80.25 97 LYS A CA 1
ATOM 771 C C . LYS A 1 97 ? 15.515 -11.338 -12.938 1.00 80.25 97 LYS A C 1
ATOM 773 O O . LYS A 1 97 ? 15.247 -10.474 -12.104 1.00 80.25 97 LYS A O 1
ATOM 778 N N . PRO A 1 98 ? 15.527 -12.648 -12.631 1.00 78.31 98 PRO A N 1
ATOM 779 C CA . PRO A 1 98 ? 15.178 -13.144 -11.296 1.00 78.31 98 PRO A CA 1
ATOM 780 C C . PRO A 1 98 ? 15.948 -12.442 -10.168 1.00 78.31 98 PRO A C 1
ATOM 782 O O . PRO A 1 98 ? 15.354 -12.011 -9.187 1.00 78.31 98 PRO A O 1
ATOM 785 N N . GLU A 1 99 ? 17.246 -12.214 -10.371 1.00 79.19 99 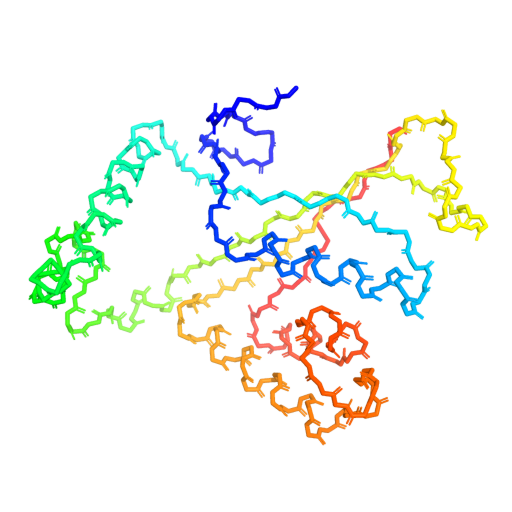GLU A N 1
ATOM 786 C CA . GLU A 1 99 ? 18.111 -11.500 -9.425 1.00 79.19 99 GLU A CA 1
ATOM 787 C C . GLU A 1 99 ? 17.662 -10.046 -9.184 1.00 79.19 99 GLU A C 1
ATOM 789 O O . GLU A 1 99 ? 17.700 -9.560 -8.054 1.00 79.19 99 GLU A O 1
ATOM 794 N N . ASP A 1 100 ? 17.202 -9.341 -10.223 1.00 78.31 100 ASP A N 1
ATOM 795 C CA . ASP A 1 100 ? 16.711 -7.962 -10.099 1.00 78.31 100 ASP A CA 1
ATOM 796 C C . ASP A 1 100 ? 15.379 -7.913 -9.334 1.00 78.31 100 ASP A C 1
ATOM 798 O O . ASP A 1 100 ? 15.114 -6.955 -8.605 1.00 78.31 100 ASP A O 1
ATOM 802 N N . LEU A 1 101 ? 14.543 -8.947 -9.482 1.00 75.25 101 LEU A N 1
ATOM 803 C CA . LEU A 1 101 ? 13.270 -9.078 -8.768 1.00 75.25 101 LEU A CA 1
ATOM 804 C C . LEU A 1 101 ? 13.498 -9.358 -7.276 1.00 75.25 101 LEU A C 1
ATOM 806 O O . LEU A 1 101 ? 12.889 -8.695 -6.435 1.00 75.25 101 LEU A O 1
ATOM 810 N N . GLU A 1 102 ? 14.418 -10.269 -6.947 1.00 75.06 102 GLU A N 1
ATOM 811 C CA . GLU A 1 102 ? 14.781 -10.607 -5.563 1.00 75.06 102 GLU A CA 1
ATOM 812 C C . GLU A 1 102 ? 15.398 -9.417 -4.811 1.00 75.06 102 GLU A C 1
ATOM 814 O O . GLU A 1 102 ? 15.108 -9.206 -3.631 1.00 75.06 102 GLU A O 1
ATOM 819 N N . ASN A 1 103 ? 16.184 -8.590 -5.507 1.00 83.62 103 ASN A N 1
ATOM 820 C CA . ASN A 1 103 ? 16.816 -7.392 -4.946 1.00 83.62 103 ASN A CA 1
ATOM 821 C C . ASN A 1 103 ? 15.921 -6.137 -4.993 1.00 83.62 103 ASN A C 1
ATOM 823 O O . ASN A 1 103 ? 16.327 -5.052 -4.559 1.00 83.62 103 ASN A O 1
ATOM 827 N N . CYS A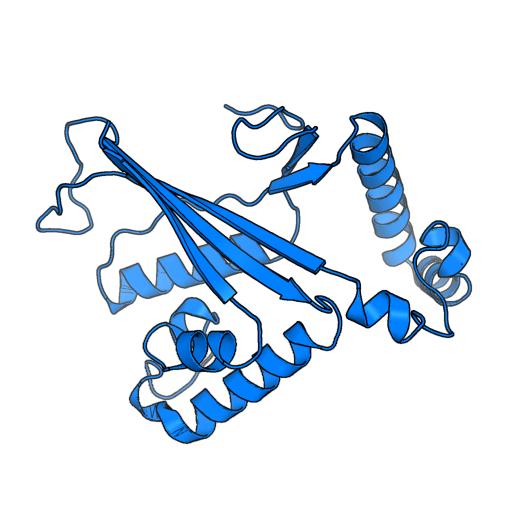 1 104 ? 14.696 -6.243 -5.516 1.00 86.94 104 CYS A N 1
ATOM 828 C CA . CYS A 1 104 ? 13.763 -5.127 -5.549 1.00 86.94 104 CYS A CA 1
ATOM 829 C C . CYS A 1 104 ? 13.049 -4.997 -4.201 1.00 86.94 104 CYS A C 1
ATOM 831 O O . CYS A 1 104 ? 12.165 -5.782 -3.871 1.00 86.94 104 CYS A O 1
ATOM 833 N N . HIS A 1 105 ? 13.399 -3.980 -3.417 1.00 91.00 105 HIS A N 1
ATOM 834 C CA . HIS A 1 105 ? 12.766 -3.718 -2.125 1.00 91.00 105 HIS A CA 1
ATOM 835 C C . HIS A 1 105 ? 11.659 -2.672 -2.234 1.00 91.00 105 HIS A C 1
ATOM 837 O O . HIS A 1 105 ? 11.786 -1.678 -2.952 1.00 91.00 105 HIS A O 1
ATOM 843 N N . PHE A 1 106 ? 10.607 -2.837 -1.435 1.00 92.12 106 PHE A N 1
ATOM 844 C CA . PHE A 1 106 ? 9.599 -1.803 -1.234 1.00 92.12 106 PHE A CA 1
ATOM 845 C C . PHE A 1 106 ? 9.464 -1.431 0.238 1.00 92.12 106 PHE A C 1
ATOM 847 O O . PHE A 1 106 ? 9.709 -2.226 1.145 1.00 92.12 106 PHE A O 1
ATOM 854 N N . SER A 1 107 ? 9.052 -0.187 0.466 1.00 92.69 107 SER A N 1
ATOM 855 C CA . SER A 1 107 ? 8.740 0.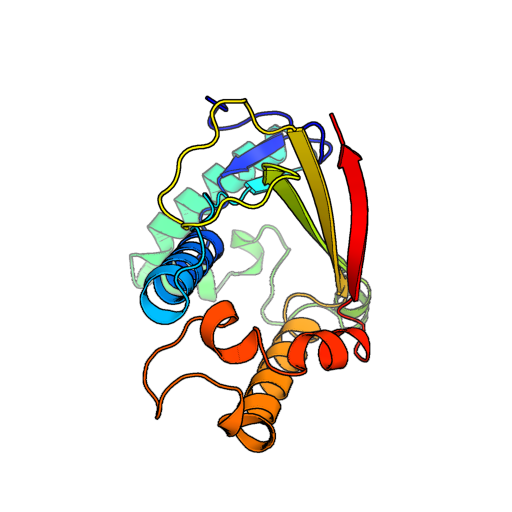332 1.790 1.00 92.69 107 SER A CA 1
ATOM 856 C C . SER A 1 107 ? 7.640 1.379 1.682 1.00 92.69 107 SER A C 1
ATOM 858 O O . SER A 1 107 ? 7.742 2.322 0.896 1.00 92.69 107 SER A O 1
ATOM 860 N N . ILE A 1 108 ? 6.599 1.225 2.492 1.00 94.12 108 ILE A N 1
ATOM 861 C CA . ILE A 1 108 ? 5.483 2.157 2.619 1.00 94.12 108 ILE A CA 1
ATOM 862 C C . ILE A 1 108 ? 5.477 2.669 4.054 1.00 94.12 108 ILE A C 1
ATOM 864 O O . ILE A 1 108 ? 5.274 1.901 4.993 1.00 94.12 108 ILE A O 1
ATOM 868 N N . THR A 1 109 ? 5.686 3.971 4.223 1.00 95.56 109 THR A N 1
ATOM 869 C CA . THR A 1 109 ? 5.665 4.629 5.533 1.00 95.56 109 THR A CA 1
ATOM 870 C C . THR A 1 109 ? 4.318 5.302 5.759 1.00 95.56 109 THR A C 1
ATOM 872 O O . THR A 1 109 ? 3.888 6.143 4.968 1.00 95.56 109 THR A O 1
ATOM 875 N N . PHE A 1 110 ? 3.676 4.988 6.878 1.00 95.31 110 PHE A N 1
ATOM 876 C CA . PHE A 1 110 ? 2.431 5.601 7.317 1.00 95.31 110 PHE A CA 1
ATOM 877 C C . PHE A 1 110 ? 2.731 6.564 8.460 1.00 95.31 110 PHE A C 1
ATOM 879 O O . PHE A 1 110 ? 3.281 6.166 9.483 1.00 95.31 110 PHE A O 1
ATOM 886 N N . LYS A 1 111 ? 2.338 7.830 8.311 1.00 95.25 111 LYS A N 1
ATOM 887 C CA . LYS A 1 111 ? 2.283 8.787 9.421 1.00 95.25 111 LYS A CA 1
ATOM 888 C C . LYS A 1 111 ? 0.827 9.020 9.790 1.00 95.25 111 LYS A C 1
ATOM 890 O O . LYS A 1 111 ? 0.073 9.570 8.990 1.00 95.25 111 LYS A O 1
ATOM 895 N N . ALA A 1 112 ? 0.470 8.651 11.010 1.00 95.25 112 ALA A N 1
ATOM 896 C CA . ALA A 1 112 ? -0.797 8.989 11.631 1.00 95.25 112 ALA A CA 1
ATOM 897 C C . ALA A 1 112 ? -0.591 10.120 12.643 1.00 95.25 112 ALA A C 1
ATOM 899 O O . ALA A 1 112 ? 0.394 10.143 13.381 1.00 95.25 112 ALA A O 1
ATOM 900 N N . GLU A 1 113 ? -1.527 11.060 12.672 1.00 94.94 113 GLU A N 1
ATOM 901 C CA . GLU A 1 113 ? -1.556 12.176 13.612 1.00 94.94 113 GLU A CA 1
ATOM 902 C C . GLU A 1 113 ? -2.970 12.274 14.185 1.00 94.94 113 GLU A C 1
ATOM 904 O O . GLU A 1 113 ? -3.947 12.251 13.436 1.00 94.94 113 GLU A O 1
ATOM 909 N N . GLY A 1 114 ? -3.079 12.309 15.509 1.00 94.44 114 GLY A N 1
ATOM 910 C CA . GLY A 1 114 ? -4.355 12.248 16.214 1.00 94.44 114 GLY A CA 1
ATOM 911 C C . GLY A 1 114 ? -4.203 12.559 17.698 1.00 94.44 114 GLY A C 1
ATOM 912 O O . GLY A 1 114 ? -3.267 13.248 18.100 1.00 94.44 114 GLY A O 1
ATOM 913 N N . TRP A 1 115 ? -5.123 12.047 18.509 1.00 94.12 115 TRP A N 1
ATOM 914 C CA . TRP A 1 115 ? -5.183 12.309 19.945 1.00 94.12 115 TRP A CA 1
ATOM 915 C C . TRP A 1 115 ? -4.875 11.049 20.754 1.00 94.12 115 TRP A C 1
ATOM 917 O O . TRP A 1 115 ? -5.244 9.943 20.358 1.00 94.12 115 TRP A O 1
ATOM 927 N N . SER A 1 116 ? -4.194 11.212 21.889 1.00 91.31 116 SER A N 1
ATOM 928 C CA . SER A 1 116 ? -4.012 10.142 22.882 1.00 91.31 116 SER A CA 1
ATOM 929 C C . SER A 1 116 ? -5.314 9.804 23.610 1.00 91.31 116 SER A C 1
ATOM 931 O O . SER A 1 116 ? -5.526 8.659 24.002 1.00 91.31 116 SER A O 1
ATOM 933 N N . GLU A 1 117 ? -6.172 10.805 23.794 1.00 91.12 117 GLU A N 1
ATOM 934 C CA . GLU A 1 117 ? -7.483 10.655 24.412 1.00 91.12 117 GLU A CA 1
ATOM 935 C C . GLU A 1 117 ? -8.455 9.950 23.461 1.00 91.12 117 GLU A C 1
ATOM 937 O O . GLU A 1 117 ? -8.498 10.234 22.261 1.00 91.12 117 GLU A O 1
ATOM 942 N N . LYS A 1 118 ? -9.280 9.059 24.011 1.00 88.31 118 LYS A N 1
ATOM 943 C CA . LYS A 1 118 ? -10.388 8.431 23.297 1.00 88.31 118 LYS A CA 1
ATOM 944 C C . LYS A 1 118 ? -11.704 9.005 23.816 1.00 88.31 118 LYS A C 1
ATOM 946 O O . LYS A 1 118 ? -12.042 8.789 24.974 1.00 88.31 118 LYS A O 1
ATOM 951 N N . LEU A 1 119 ? -12.441 9.693 22.947 1.00 90.31 119 LEU A N 1
ATOM 952 C CA . LEU A 1 119 ? -13.775 10.215 23.262 1.00 90.31 119 LEU A CA 1
ATOM 953 C C . LEU A 1 119 ? -14.824 9.097 23.304 1.00 90.31 119 LEU 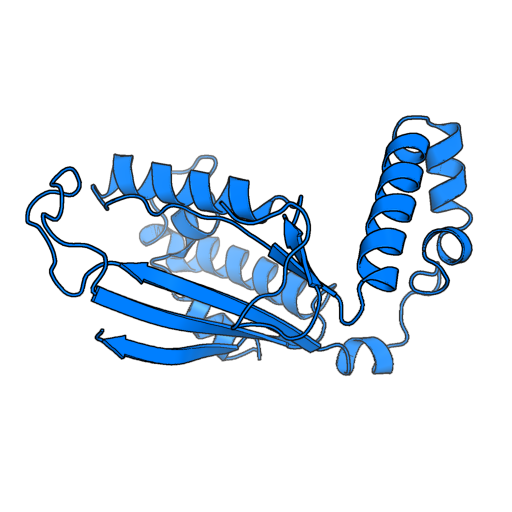A C 1
ATOM 955 O O . LEU A 1 119 ? -14.616 8.031 22.712 1.00 90.31 119 LEU A O 1
ATOM 959 N N . ALA A 1 120 ? -15.938 9.371 23.986 1.00 88.38 120 ALA A N 1
ATOM 960 C CA . ALA A 1 120 ? -17.045 8.437 24.157 1.00 88.38 120 ALA A CA 1
ATOM 961 C C . ALA A 1 120 ? -17.687 8.082 22.810 1.00 88.38 120 ALA A C 1
ATOM 963 O O . ALA A 1 120 ? -17.714 6.907 22.441 1.00 88.38 120 ALA A O 1
ATOM 964 N N . GLU A 1 121 ? -18.096 9.089 22.034 1.00 89.69 121 GLU A N 1
ATOM 965 C CA . GLU A 1 121 ? -18.683 8.884 20.715 1.00 89.69 121 GLU A CA 1
ATOM 966 C C . GLU A 1 121 ? -17.693 9.198 19.590 1.00 89.69 121 GLU A C 1
ATOM 968 O O . GLU A 1 121 ? -16.798 10.048 19.679 1.00 89.69 121 GLU A O 1
ATOM 973 N N . CYS A 1 122 ? -17.855 8.511 18.459 1.00 85.88 122 CYS A N 1
ATOM 974 C CA . CYS A 1 122 ? -17.007 8.712 17.281 1.00 85.88 122 CYS A CA 1
ATOM 975 C C . CYS A 1 122 ? -17.258 10.038 16.548 1.00 85.88 122 CYS A C 1
ATOM 977 O O . CYS A 1 122 ? -16.428 10.456 15.737 1.00 85.88 122 CYS A O 1
ATOM 979 N N . THR A 1 123 ? -18.382 10.690 16.839 1.00 88.88 123 THR A N 1
ATOM 980 C CA . THR A 1 123 ? -18.776 11.997 16.300 1.00 88.88 123 THR A CA 1
ATOM 981 C C . THR A 1 123 ? -18.339 13.163 17.175 1.00 88.88 123 THR A C 1
ATOM 983 O O . THR A 1 123 ? -18.368 14.302 16.706 1.00 88.88 123 THR A O 1
ATOM 986 N N . ASP A 1 124 ? -17.908 12.894 18.410 1.00 91.94 124 ASP A N 1
ATOM 987 C CA . ASP A 1 124 ? -17.454 13.937 19.323 1.00 91.94 124 ASP A CA 1
ATOM 988 C C . ASP A 1 124 ? -16.225 14.649 18.760 1.00 91.94 124 ASP A C 1
ATOM 990 O O . ASP A 1 124 ? -15.403 14.069 18.034 1.00 91.94 124 ASP A O 1
ATOM 994 N N . LYS A 1 125 ? -16.101 15.932 19.083 1.00 90.19 125 LYS A N 1
ATOM 995 C CA . LYS A 1 125 ? -14.973 16.752 18.655 1.00 90.19 125 LYS A CA 1
ATOM 996 C C . LYS A 1 125 ? -13.985 16.857 19.803 1.00 90.19 125 LYS A C 1
ATOM 998 O O . LYS A 1 125 ? -14.376 17.152 20.924 1.00 90.19 125 LYS A O 1
ATOM 1003 N N . HIS A 1 126 ? -12.709 16.653 19.501 1.00 91.62 126 HIS A N 1
ATOM 1004 C CA . HIS A 1 126 ? -11.657 17.033 20.432 1.00 91.62 126 HIS A CA 1
ATOM 1005 C C . HIS A 1 126 ? -11.580 18.560 20.491 1.00 91.62 126 HIS A C 1
ATOM 1007 O O . HIS A 1 126 ? -11.622 19.220 19.452 1.00 91.62 126 HIS A O 1
ATOM 1013 N N . GLU A 1 127 ? -11.451 19.108 21.697 1.00 90.88 127 GLU A N 1
ATOM 1014 C CA . GLU A 1 127 ? -11.288 20.552 21.908 1.00 90.88 127 GLU A CA 1
ATOM 1015 C C . GLU A 1 127 ? -9.897 21.032 21.478 1.00 90.88 127 GLU A C 1
ATOM 1017 O O . GLU A 1 127 ? -9.731 22.124 20.938 1.00 90.88 127 GLU A O 1
ATOM 1022 N N . ASN A 1 128 ? -8.893 20.178 21.680 1.00 92.44 128 ASN A N 1
ATOM 1023 C CA . ASN A 1 128 ? -7.493 20.484 21.426 1.00 92.44 128 ASN A CA 1
ATOM 1024 C C . ASN A 1 128 ? -7.039 19.996 20.048 1.00 92.44 128 ASN A C 1
ATOM 1026 O O . ASN A 1 128 ? -7.638 19.107 19.442 1.00 92.44 128 ASN A O 1
ATOM 1030 N N . SER A 1 129 ? -5.915 20.527 19.569 1.00 92.75 129 SER A N 1
ATOM 1031 C CA . SER A 1 129 ? -5.244 19.998 18.375 1.00 92.75 129 SER A CA 1
ATOM 1032 C C . SER A 1 129 ? -4.655 18.594 18.620 1.00 92.75 129 SER A C 1
ATOM 1034 O O . SER A 1 129 ? -4.388 18.247 19.773 1.00 92.75 129 SER A O 1
ATOM 1036 N N . PRO A 1 130 ? -4.421 17.782 17.566 1.00 93.94 130 PRO A N 1
ATOM 1037 C CA . PRO A 1 130 ? -3.776 16.473 17.686 1.00 93.94 130 PRO A CA 1
ATOM 1038 C C . PRO A 1 130 ? -2.459 16.511 18.479 1.00 93.94 130 PRO A C 1
ATOM 1040 O O . PRO A 1 130 ? -1.541 17.262 18.135 1.00 93.94 130 PRO A O 1
ATOM 1043 N N . ASN A 1 131 ? -2.348 15.659 19.501 1.00 95.12 131 ASN A N 1
ATOM 1044 C CA . ASN A 1 131 ? -1.206 15.585 20.421 1.00 95.12 131 ASN A CA 1
ATOM 1045 C C . ASN A 1 131 ? -0.405 14.274 20.329 1.00 95.12 131 ASN A C 1
ATOM 1047 O O . ASN A 1 131 ? 0.490 14.032 21.134 1.00 95.12 131 ASN A O 1
ATOM 1051 N N . LYS A 1 132 ? -0.699 13.410 19.355 1.00 94.69 132 LYS A N 1
ATOM 1052 C CA . LYS A 1 132 ? 0.012 12.145 19.160 1.00 94.69 132 LYS A CA 1
ATOM 1053 C C . LYS A 1 132 ? 0.355 11.925 17.698 1.00 94.69 132 LYS A C 1
ATOM 1055 O O . LYS A 1 132 ? -0.476 12.136 16.814 1.00 94.69 132 LYS A O 1
ATOM 1060 N N . VAL A 1 133 ? 1.575 11.461 17.449 1.00 95.88 133 VAL A N 1
ATOM 1061 C CA . VAL A 1 133 ? 2.055 11.048 16.129 1.00 95.88 133 VAL A CA 1
ATOM 1062 C C . VAL A 1 133 ? 2.549 9.611 16.211 1.00 95.88 133 VAL A C 1
ATOM 1064 O O . VAL A 1 133 ? 3.359 9.274 17.070 1.00 95.88 133 VAL A O 1
ATOM 1067 N N . LEU A 1 134 ? 2.078 8.771 15.296 1.00 95.75 134 LEU A N 1
ATOM 1068 C CA . LEU A 1 134 ? 2.524 7.391 15.141 1.00 95.75 134 LEU A CA 1
ATOM 1069 C C . LEU A 1 134 ? 3.078 7.214 13.727 1.00 95.75 134 LEU A C 1
ATOM 1071 O O . LEU A 1 134 ? 2.412 7.568 12.752 1.00 95.75 134 LEU A O 1
ATOM 1075 N N . ILE A 1 135 ? 4.284 6.665 13.618 1.00 96.56 135 ILE A N 1
ATOM 1076 C CA . ILE A 1 135 ? 4.894 6.287 12.347 1.00 96.56 135 ILE A CA 1
ATOM 1077 C C . ILE A 1 135 ? 5.007 4.769 12.310 1.00 96.56 135 ILE A C 1
ATOM 1079 O O . ILE A 1 135 ? 5.654 4.163 13.164 1.00 96.56 135 ILE A O 1
ATOM 1083 N N . THR A 1 136 ? 4.391 4.158 11.305 1.00 96.44 136 THR A N 1
ATOM 1084 C CA . THR A 1 136 ? 4.518 2.727 11.019 1.00 96.44 136 THR A CA 1
ATOM 1085 C C . THR A 1 136 ? 5.058 2.521 9.613 1.00 96.44 136 THR A C 1
ATOM 1087 O O . THR A 1 136 ? 5.027 3.430 8.778 1.00 96.44 136 THR A O 1
ATOM 1090 N N . LYS A 1 137 ? 5.592 1.334 9.347 1.00 96.00 137 LYS A N 1
ATOM 1091 C CA . LYS A 1 137 ? 6.179 0.986 8.055 1.00 96.00 137 LYS A CA 1
ATOM 1092 C C . LYS A 1 137 ? 5.750 -0.415 7.651 1.00 96.00 137 LYS A C 1
ATOM 1094 O O . LYS A 1 137 ? 5.613 -1.293 8.500 1.00 96.00 137 LYS A O 1
ATOM 1099 N N . VAL A 1 138 ? 5.536 -0.602 6.355 1.00 96.31 138 VAL A N 1
ATOM 1100 C CA . VAL A 1 138 ? 5.369 -1.913 5.728 1.00 96.31 138 VAL A CA 1
ATOM 1101 C C . VAL A 1 138 ? 6.474 -2.076 4.705 1.00 96.31 138 VAL A C 1
ATOM 1103 O O . VAL A 1 138 ? 6.634 -1.201 3.858 1.00 96.31 138 VAL A O 1
ATOM 1106 N N . SER A 1 139 ? 7.250 -3.150 4.785 1.00 95.81 139 SER A N 1
ATOM 1107 C CA . SER A 1 139 ? 8.382 -3.382 3.883 1.00 95.81 139 SER A CA 1
ATOM 1108 C C . SER A 1 139 ? 8.482 -4.833 3.437 1.00 95.81 139 SER A C 1
ATOM 1110 O O . SER A 1 139 ? 7.970 -5.720 4.112 1.00 95.81 139 SER A O 1
ATOM 1112 N N . GLY A 1 140 ? 9.129 -5.062 2.299 1.00 94.06 140 GLY A N 1
ATOM 1113 C CA . GLY A 1 140 ? 9.366 -6.395 1.754 1.00 94.06 140 GLY A CA 1
ATOM 1114 C C . GLY A 1 140 ? 10.205 -6.348 0.479 1.00 94.06 140 GLY A C 1
ATOM 1115 O O . GLY A 1 140 ? 10.742 -5.297 0.112 1.00 94.06 140 GLY A O 1
ATOM 1116 N N . THR A 1 141 ? 10.315 -7.492 -0.185 1.00 91.81 141 THR A N 1
ATOM 1117 C CA . THR A 1 141 ? 10.984 -7.679 -1.481 1.00 91.81 141 THR A CA 1
ATOM 1118 C C . THR A 1 141 ? 9.972 -8.038 -2.561 1.00 91.81 141 THR A C 1
ATOM 1120 O O . THR A 1 141 ? 8.840 -8.402 -2.248 1.00 91.81 141 THR A O 1
ATOM 1123 N N . ASP A 1 142 ? 10.371 -7.900 -3.823 1.00 88.69 142 ASP A N 1
ATOM 1124 C CA . ASP A 1 142 ? 9.571 -8.206 -5.008 1.00 88.69 142 ASP A CA 1
ATOM 1125 C C . ASP A 1 142 ? 8.127 -7.660 -4.910 1.00 88.69 142 ASP A C 1
ATOM 1127 O O . ASP A 1 142 ? 7.156 -8.415 -4.766 1.00 88.69 142 ASP A O 1
ATOM 1131 N N . PRO A 1 143 ? 7.948 -6.324 -4.943 1.00 86.00 143 PRO A N 1
ATOM 1132 C CA . PRO A 1 143 ? 6.624 -5.716 -4.817 1.00 86.00 143 PRO A CA 1
ATOM 1133 C C . PRO A 1 143 ? 5.668 -6.111 -5.948 1.00 86.00 143 PRO A C 1
ATOM 1135 O O . PRO A 1 143 ? 4.452 -6.085 -5.759 1.00 86.00 143 PRO A O 1
ATOM 1138 N N . GLY A 1 144 ? 6.198 -6.422 -7.133 1.00 82.31 144 GLY A N 1
ATOM 1139 C CA . GLY A 1 144 ? 5.400 -6.663 -8.329 1.00 82.31 144 GLY A CA 1
ATOM 1140 C C . GLY A 1 144 ? 4.699 -8.014 -8.296 1.00 82.31 144 GLY A C 1
ATOM 1141 O O . GLY A 1 144 ? 3.473 -8.061 -8.393 1.00 82.31 144 GLY A O 1
ATOM 1142 N N . TYR A 1 145 ? 5.460 -9.097 -8.130 1.00 84.62 145 TYR A N 1
ATOM 1143 C CA . TYR A 1 145 ? 4.924 -10.453 -8.231 1.00 84.62 145 TYR A CA 1
ATOM 1144 C C . TYR A 1 145 ? 5.002 -11.193 -6.900 1.00 84.62 145 TYR A C 1
ATOM 1146 O O . TYR A 1 145 ? 3.960 -11.589 -6.388 1.00 84.62 145 TYR A O 1
ATOM 1154 N N . GLY A 1 146 ? 6.176 -11.338 -6.293 1.00 88.19 146 GLY A N 1
ATOM 1155 C CA . GLY A 1 146 ? 6.374 -12.121 -5.070 1.00 88.19 146 GLY A CA 1
ATOM 1156 C C . GLY A 1 146 ? 5.481 -11.694 -3.902 1.00 88.19 146 GLY A C 1
ATOM 1157 O O . GLY A 1 146 ? 4.639 -12.473 -3.429 1.00 88.19 146 GLY A O 1
ATOM 1158 N N . ALA A 1 147 ? 5.605 -10.443 -3.455 1.00 91.75 147 ALA A N 1
ATOM 1159 C CA . ALA A 1 147 ? 4.808 -9.921 -2.346 1.00 91.75 147 ALA A CA 1
ATOM 1160 C C . ALA A 1 147 ? 3.314 -9.874 -2.693 1.00 91.75 147 ALA A C 1
ATOM 1162 O O . ALA A 1 147 ? 2.475 -10.286 -1.890 1.00 91.75 147 ALA A O 1
ATOM 1163 N N . THR A 1 148 ? 2.972 -9.430 -3.906 1.00 92.50 148 THR A N 1
ATOM 1164 C CA . THR A 1 148 ? 1.575 -9.308 -4.352 1.00 92.50 148 THR A CA 1
ATOM 1165 C C . THR A 1 148 ? 0.879 -10.671 -4.441 1.00 92.50 148 THR A C 1
ATOM 1167 O O . THR A 1 148 ? -0.228 -10.831 -3.922 1.00 92.50 148 THR A O 1
ATOM 1170 N N . CYS A 1 149 ? 1.530 -11.688 -5.012 1.00 93.19 149 CYS A N 1
ATOM 1171 C CA . CYS A 1 149 ? 1.021 -13.060 -5.054 1.00 93.19 149 CYS A CA 1
ATOM 1172 C C . CYS A 1 149 ? 0.849 -13.637 -3.646 1.00 93.19 149 CYS A C 1
ATOM 1174 O O . CYS A 1 149 ? -0.172 -14.264 -3.359 1.00 93.19 149 CYS A O 1
ATOM 1176 N N . SER A 1 150 ? 1.799 -13.376 -2.745 1.00 94.38 150 SER A N 1
ATOM 1177 C CA . SER A 1 150 ? 1.706 -13.798 -1.343 1.00 94.38 150 SER A CA 1
ATOM 1178 C C . SER A 1 150 ? 0.503 -13.164 -0.637 1.00 94.38 150 SER A C 1
ATOM 1180 O O . SER A 1 150 ? -0.270 -13.872 0.011 1.00 94.38 150 SER A O 1
ATOM 1182 N N . MET A 1 151 ? 0.284 -11.854 -0.811 1.00 96.00 151 MET A N 1
ATOM 1183 C CA . MET A 1 151 ? -0.890 -11.148 -0.281 1.00 96.00 151 MET A CA 1
ATOM 1184 C C . MET A 1 151 ? -2.202 -11.707 -0.841 1.00 96.00 151 MET A C 1
ATOM 1186 O O . MET A 1 151 ? -3.164 -11.881 -0.089 1.00 96.00 151 MET A O 1
ATOM 1190 N N . LEU A 1 152 ? -2.251 -12.018 -2.139 1.00 96.69 152 LEU A N 1
ATOM 1191 C CA . LEU A 1 152 ? -3.439 -12.569 -2.792 1.00 96.69 152 LEU A CA 1
ATOM 1192 C C . LEU A 1 152 ? -3.771 -13.979 -2.283 1.00 96.69 152 LEU A C 1
ATOM 1194 O O . LEU A 1 152 ? -4.911 -14.243 -1.897 1.00 96.69 152 LEU A O 1
ATOM 1198 N N . LEU A 1 153 ? -2.777 -14.869 -2.235 1.00 97.25 153 LEU A N 1
ATOM 1199 C CA . LEU A 1 153 ? -2.945 -16.235 -1.734 1.00 97.25 153 LEU A CA 1
ATOM 1200 C C . LEU A 1 153 ? -3.365 -16.235 -0.268 1.00 97.25 153 LEU A C 1
ATOM 1202 O O . LEU A 1 153 ? -4.298 -16.943 0.107 1.00 97.25 153 LEU A O 1
ATOM 1206 N N . LEU A 1 154 ? -2.734 -15.404 0.561 1.00 97.69 154 LEU A N 1
ATOM 1207 C CA . LEU A 1 154 ? -3.123 -15.283 1.959 1.00 97.69 154 LEU A CA 1
ATOM 1208 C C . LEU A 1 154 ? -4.527 -14.720 2.129 1.00 97.69 154 LEU A C 1
ATOM 1210 O O . LEU A 1 154 ? -5.270 -15.224 2.965 1.00 97.69 154 LEU A O 1
ATOM 1214 N N . SER A 1 155 ? -4.931 -13.757 1.303 1.00 97.69 155 SER A N 1
ATOM 1215 C CA . SER A 1 155 ? -6.312 -13.269 1.293 1.00 97.69 155 SER A CA 1
ATOM 1216 C C . SER A 1 155 ? -7.300 -14.406 1.002 1.00 97.69 155 SER A C 1
ATOM 1218 O O . SER A 1 155 ? -8.301 -14.539 1.702 1.00 97.69 155 SER A O 1
ATOM 1220 N N . ALA A 1 156 ? -6.998 -15.282 0.036 1.00 98.00 156 ALA A N 1
ATOM 1221 C CA . ALA A 1 156 ? -7.818 -16.461 -0.250 1.00 98.00 156 ALA A CA 1
ATOM 1222 C C . ALA A 1 156 ? -7.850 -17.454 0.927 1.00 98.00 156 ALA A C 1
ATOM 1224 O O . ALA A 1 156 ? -8.915 -17.963 1.281 1.00 98.00 156 ALA A O 1
ATOM 1225 N N . VAL A 1 157 ? -6.711 -17.685 1.589 1.00 97.94 157 VAL A N 1
ATOM 1226 C CA . VAL A 1 157 ? -6.642 -18.521 2.798 1.00 97.94 157 VAL A CA 1
ATOM 1227 C C . VAL A 1 157 ? -7.474 -17.921 3.933 1.00 97.94 157 VAL A C 1
ATOM 1229 O O . VAL A 1 157 ? -8.180 -18.671 4.603 1.00 97.94 157 VAL A O 1
ATOM 1232 N N . MET A 1 158 ? -7.450 -16.598 4.133 1.00 97.62 158 MET A N 1
ATOM 1233 C CA . MET A 1 158 ? -8.276 -15.928 5.145 1.00 97.62 158 MET A CA 1
ATOM 1234 C C . MET A 1 158 ? -9.766 -16.077 4.844 1.00 97.62 158 MET A C 1
ATOM 1236 O O . MET A 1 158 ? -10.542 -16.353 5.753 1.00 97.62 158 MET A O 1
ATOM 1240 N N . ILE A 1 159 ? -10.167 -15.960 3.574 1.00 96.31 159 ILE A N 1
ATOM 1241 C CA . ILE A 1 159 ? -11.554 -16.210 3.158 1.00 96.31 159 ILE A CA 1
ATOM 1242 C C . ILE A 1 159 ? -11.962 -17.648 3.481 1.00 96.31 159 ILE A C 1
ATOM 1244 O O . ILE A 1 159 ? -13.052 -17.865 3.997 1.00 96.31 159 ILE A O 1
ATOM 1248 N N . LEU A 1 160 ? -11.100 -18.628 3.208 1.00 97.00 160 LEU A N 1
ATOM 1249 C CA . LEU A 1 160 ? -11.428 -20.037 3.413 1.00 97.00 160 LEU A CA 1
ATOM 1250 C C . LEU A 1 160 ? -11.433 -20.443 4.895 1.00 97.00 160 LEU A C 1
ATOM 1252 O O . LEU A 1 160 ? -12.311 -21.187 5.324 1.00 97.00 160 LEU A O 1
ATOM 1256 N N . LYS A 1 161 ? -10.438 -19.994 5.668 1.00 97.69 161 LYS A N 1
ATOM 1257 C CA . LYS A 1 161 ? -10.171 -20.489 7.029 1.00 97.69 161 LYS A CA 1
ATOM 1258 C C . LYS A 1 161 ? -10.656 -19.566 8.142 1.00 97.69 161 LYS A C 1
ATOM 1260 O O . LYS A 1 161 ? -10.863 -20.034 9.255 1.00 97.69 161 LYS A O 1
ATOM 1265 N N . GLU A 1 162 ? -10.827 -18.277 7.864 1.00 96.81 162 GLU A N 1
ATOM 1266 C CA . GLU A 1 162 ? -11.230 -17.265 8.847 1.00 96.81 162 GLU A CA 1
ATOM 1267 C C . GLU A 1 162 ? -12.467 -16.475 8.393 1.00 96.81 162 GLU A C 1
ATOM 1269 O O . GLU A 1 162 ? -12.663 -15.327 8.796 1.00 96.81 162 GLU A O 1
ATOM 1274 N N . SER A 1 163 ? -13.329 -17.085 7.571 1.00 95.00 163 SER A N 1
ATOM 1275 C CA . SER A 1 163 ? -14.577 -16.476 7.083 1.00 95.00 163 SER A CA 1
ATOM 1276 C C . SER A 1 163 ? -15.453 -15.920 8.206 1.00 95.00 163 SER A C 1
ATOM 1278 O O . SER A 1 163 ? -16.063 -14.869 8.044 1.00 95.00 163 SER A O 1
ATOM 1280 N N . ASN A 1 164 ? -15.458 -16.563 9.375 1.00 95.12 164 ASN A N 1
ATOM 1281 C CA . ASN A 1 164 ? -16.184 -16.117 10.565 1.00 95.12 164 ASN A CA 1
ATOM 1282 C C . ASN A 1 164 ? -15.681 -14.780 11.144 1.00 95.12 164 ASN A C 1
ATOM 1284 O O . ASN A 1 164 ? -16.399 -14.139 11.910 1.00 95.12 164 ASN A O 1
ATOM 1288 N N . LYS A 1 165 ? -14.458 -14.354 10.806 1.00 96.00 165 LYS A N 1
ATOM 1289 C CA . LYS A 1 165 ? -13.898 -13.047 11.188 1.00 96.00 165 LYS A CA 1
ATOM 1290 C C . LYS A 1 165 ? -14.119 -11.977 10.113 1.00 96.00 165 LYS A C 1
ATOM 1292 O O . LYS A 1 165 ? -13.951 -10.788 10.400 1.00 96.00 165 LYS A O 1
ATOM 1297 N N . ILE A 1 166 ? -14.510 -12.378 8.901 1.00 95.75 166 ILE A N 1
ATOM 1298 C CA . ILE A 1 166 ? -14.841 -11.471 7.801 1.00 95.75 166 ILE A CA 1
ATOM 1299 C C . ILE A 1 166 ? -16.277 -10.964 8.004 1.00 95.75 166 ILE A C 1
ATOM 1301 O O . ILE A 1 166 ? -17.193 -11.741 8.262 1.00 95.75 166 ILE A O 1
ATOM 1305 N N . PRO A 1 167 ? -16.516 -9.647 7.932 1.00 94.31 167 PRO A N 1
ATOM 1306 C CA . PRO A 1 167 ? -17.807 -9.098 8.307 1.00 94.31 167 PRO A CA 1
ATOM 1307 C C . PRO A 1 167 ? -18.906 -9.298 7.257 1.00 94.31 167 PRO A C 1
ATOM 1309 O O . PRO A 1 167 ? -18.768 -8.878 6.114 1.00 94.31 167 PRO A O 1
ATOM 1312 N N . GLY A 1 168 ? -20.086 -9.722 7.721 1.00 87.75 168 GLY A N 1
ATOM 1313 C CA . GLY A 1 168 ? -21.279 -9.894 6.879 1.00 87.75 168 GLY A CA 1
ATOM 1314 C C . GLY A 1 168 ? -21.361 -11.296 6.269 1.00 87.75 168 GLY A C 1
ATOM 1315 O O . GLY A 1 168 ? -20.551 -12.151 6.593 1.00 87.75 168 GLY A O 1
ATOM 1316 N N . ASN A 1 169 ? -22.336 -11.515 5.384 1.00 84.12 169 ASN A N 1
ATOM 1317 C CA . ASN A 1 169 ? -22.564 -12.812 4.724 1.00 84.12 169 ASN A CA 1
ATOM 1318 C C . ASN A 1 169 ? -22.119 -12.804 3.246 1.00 84.12 169 ASN A C 1
ATOM 1320 O O . ASN A 1 169 ? -22.594 -13.609 2.451 1.00 84.12 169 ASN A O 1
ATOM 1324 N N . GLY A 1 170 ? -21.253 -11.858 2.862 1.00 77.00 170 GLY A N 1
ATOM 1325 C CA . GLY A 1 170 ? -20.789 -11.650 1.487 1.00 77.00 170 GLY A CA 1
ATOM 1326 C C . GLY A 1 170 ? -20.905 -10.195 1.019 1.00 77.00 170 GLY A C 1
ATOM 1327 O O . GLY A 1 170 ? -21.262 -9.303 1.791 1.00 77.00 170 GLY A O 1
ATOM 1328 N N . GLY A 1 171 ? -20.590 -9.961 -0.258 1.00 89.44 171 GLY A N 1
ATOM 1329 C CA . GLY A 1 171 ? -20.625 -8.645 -0.904 1.00 89.44 171 GLY A CA 1
ATOM 1330 C C . GLY A 1 171 ? -19.243 -8.123 -1.311 1.00 89.44 171 GLY A C 1
ATOM 1331 O O . GLY A 1 171 ? -18.262 -8.863 -1.341 1.00 89.44 171 GLY A O 1
ATOM 1332 N N . VAL A 1 172 ? -19.173 -6.832 -1.644 1.00 93.94 172 VAL A N 1
ATOM 1333 C CA . VAL A 1 172 ? -17.928 -6.163 -2.052 1.00 93.94 172 VAL A CA 1
ATOM 1334 C C . VAL A 1 172 ? -17.336 -5.427 -0.854 1.00 93.94 172 VAL A C 1
ATOM 1336 O O . VAL A 1 172 ? -17.891 -4.431 -0.393 1.00 93.94 172 VAL A O 1
ATOM 1339 N N . LEU A 1 173 ? -16.196 -5.909 -0.361 1.00 95.56 173 LEU A N 1
ATOM 1340 C CA . LEU A 1 173 ? -15.478 -5.333 0.777 1.00 95.56 173 LEU A CA 1
ATOM 1341 C C . LEU A 1 173 ? -14.099 -4.830 0.344 1.00 95.56 173 LEU A C 1
ATOM 1343 O O . LEU A 1 173 ? -13.437 -5.432 -0.499 1.00 95.56 173 LEU A O 1
ATOM 1347 N N . SER A 1 174 ? -13.640 -3.735 0.949 1.00 96.69 174 SER A N 1
ATOM 1348 C CA . SER A 1 174 ? -12.235 -3.340 0.845 1.00 96.69 174 SER A CA 1
ATOM 1349 C C . SER A 1 174 ? -11.354 -4.277 1.687 1.00 96.69 174 SER A C 1
ATOM 1351 O O . SER A 1 174 ? -11.829 -4.806 2.695 1.00 96.69 174 SER A O 1
ATOM 1353 N N . PRO A 1 175 ? -10.056 -4.442 1.361 1.00 95.88 175 PRO A N 1
ATOM 1354 C CA . PRO A 1 175 ? -9.169 -5.334 2.111 1.00 95.88 175 PRO A CA 1
ATOM 1355 C C . PRO A 1 175 ? -9.111 -5.021 3.610 1.00 95.88 175 PRO A C 1
ATOM 1357 O O . PRO A 1 175 ? -9.186 -5.925 4.433 1.00 95.88 175 PRO A O 1
ATOM 1360 N N . GLY A 1 176 ? -9.065 -3.737 3.986 1.00 95.94 176 GLY A N 1
ATOM 1361 C CA . GLY A 1 176 ? -9.062 -3.342 5.398 1.00 95.94 176 GLY A CA 1
ATOM 1362 C C . GLY A 1 176 ? -10.378 -3.641 6.128 1.00 95.94 176 GLY A C 1
ATOM 1363 O O . GLY A 1 176 ? -10.361 -3.922 7.322 1.00 95.94 176 GLY A O 1
ATOM 1364 N N . ALA A 1 177 ? -11.513 -3.627 5.421 1.00 96.19 177 ALA A N 1
ATOM 1365 C CA . ALA A 1 177 ? -12.803 -4.016 5.986 1.00 96.19 177 ALA A CA 1
ATOM 1366 C C . ALA A 1 177 ? -12.932 -5.542 6.105 1.00 96.19 177 ALA A C 1
ATOM 1368 O O . ALA A 1 177 ? -13.426 -6.032 7.118 1.00 96.19 177 ALA A O 1
ATOM 1369 N N . ALA A 1 178 ? -12.483 -6.276 5.083 1.00 96.88 178 ALA A N 1
ATOM 1370 C CA . ALA A 1 178 ? -12.568 -7.731 5.020 1.00 96.88 178 ALA A CA 1
ATOM 1371 C C . ALA A 1 178 ? -11.611 -8.409 6.008 1.00 96.88 178 ALA A C 1
ATOM 1373 O O . ALA A 1 178 ? -12.027 -9.259 6.788 1.00 96.88 178 ALA A O 1
ATOM 1374 N N . PHE A 1 179 ? -10.340 -8.007 5.996 1.00 97.31 179 PHE A N 1
ATOM 1375 C CA . PHE A 1 179 ? -9.257 -8.743 6.645 1.00 97.31 179 PHE A CA 1
ATOM 1376 C C . PHE A 1 179 ? -8.741 -8.093 7.927 1.00 97.31 179 PHE A C 1
ATOM 1378 O O . PHE A 1 179 ? -7.936 -8.701 8.625 1.00 97.31 179 PHE A O 1
ATOM 1385 N N . GLY A 1 180 ? -9.215 -6.896 8.291 1.00 95.31 180 GLY A N 1
ATOM 1386 C CA . GLY A 1 180 ? -8.704 -6.145 9.446 1.00 95.31 180 GLY A CA 1
ATOM 1387 C C . GLY A 1 180 ? -8.877 -6.827 10.812 1.00 95.31 180 GLY A C 1
ATOM 1388 O O . GLY A 1 180 ? -8.313 -6.357 11.793 1.00 95.31 180 GLY A O 1
ATOM 1389 N N . LYS A 1 181 ? -9.658 -7.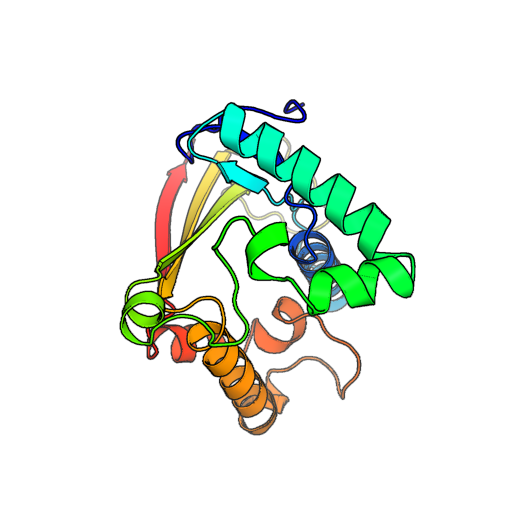914 10.889 1.00 96.25 181 LYS A N 1
ATOM 1390 C CA . LYS A 1 181 ? -9.832 -8.756 12.089 1.00 96.25 181 LYS A CA 1
ATOM 1391 C C . LYS A 1 181 ? -9.318 -10.193 11.907 1.00 96.25 181 LYS A C 1
ATOM 1393 O O . LYS A 1 181 ? -9.531 -11.026 12.784 1.00 96.25 181 LYS A O 1
ATOM 1398 N N . THR A 1 182 ? -8.710 -10.496 10.763 1.00 98.06 182 THR A N 1
ATOM 1399 C CA . THR A 1 182 ? -8.134 -11.815 10.445 1.00 98.06 182 THR A CA 1
ATOM 1400 C C . THR A 1 182 ? -6.655 -11.859 10.809 1.00 98.06 182 THR A C 1
ATOM 1402 O O . THR A 1 182 ? -6.072 -10.816 11.092 1.00 98.06 182 THR A O 1
ATOM 1405 N N . SER A 1 183 ? -6.042 -13.041 10.741 1.00 97.94 183 SER A N 1
ATOM 1406 C CA . SER A 1 183 ? -4.598 -13.223 10.957 1.00 97.94 183 SER A CA 1
ATOM 1407 C C . SER A 1 183 ? -3.705 -12.825 9.762 1.00 97.94 183 SER A C 1
ATOM 1409 O O . SER A 1 183 ? -2.538 -13.217 9.683 1.00 97.94 183 SER A O 1
ATOM 1411 N N . LEU A 1 184 ? -4.237 -12.068 8.788 1.00 98.00 184 LEU A N 1
ATOM 1412 C CA . LEU A 1 184 ? -3.534 -11.747 7.540 1.00 98.00 184 LEU A CA 1
ATOM 1413 C C . LEU A 1 184 ? -2.188 -11.049 7.778 1.00 98.00 184 LEU A C 1
ATOM 1415 O O . LEU A 1 184 ? -1.211 -11.373 7.109 1.00 98.00 184 LEU A O 1
ATOM 1419 N N . ILE A 1 185 ? -2.126 -10.092 8.708 1.00 96.69 185 ILE A N 1
ATOM 1420 C CA . ILE A 1 185 ? -0.893 -9.338 8.988 1.00 96.69 185 ILE A CA 1
ATOM 1421 C C . ILE A 1 185 ? 0.156 -10.252 9.630 1.00 96.69 185 ILE A C 1
ATOM 1423 O O . ILE A 1 185 ? 1.327 -10.205 9.258 1.00 96.69 185 ILE A O 1
ATOM 1427 N N . GLU A 1 186 ? -0.250 -11.117 10.557 1.00 97.31 186 GLU A N 1
ATOM 1428 C CA . GLU A 1 186 ? 0.622 -12.100 11.194 1.00 97.31 186 GLU A CA 1
ATOM 1429 C C . GLU A 1 186 ? 1.196 -13.081 10.164 1.00 97.31 186 GLU A C 1
ATOM 1431 O O . GLU A 1 186 ? 2.390 -13.374 10.183 1.00 97.31 186 GLU A O 1
ATOM 1436 N N . GLU A 1 187 ? 0.370 -13.557 9.232 1.00 97.62 187 GLU A N 1
ATOM 1437 C CA . GLU A 1 187 ? 0.792 -14.465 8.162 1.00 97.62 187 GLU A CA 1
ATOM 1438 C C . GLU A 1 187 ? 1.682 -13.798 7.104 1.00 97.62 187 GLU A C 1
ATOM 1440 O O . GLU A 1 187 ? 2.554 -14.463 6.535 1.00 97.62 187 GLU A O 1
ATOM 1445 N N . LEU A 1 188 ? 1.486 -12.502 6.851 1.00 96.56 188 LEU A N 1
ATOM 1446 C CA . LEU A 1 188 ? 2.341 -11.694 5.979 1.00 96.56 188 LEU A CA 1
ATOM 1447 C C . LEU A 1 188 ? 3.713 -11.439 6.608 1.00 96.56 188 LEU A C 1
ATOM 1449 O O . LEU A 1 188 ? 4.728 -11.601 5.933 1.00 96.56 188 LEU A O 1
ATOM 1453 N N . ASN A 1 189 ? 3.754 -11.142 7.909 1.00 96.00 189 ASN A N 1
ATOM 1454 C CA . ASN A 1 189 ? 5.005 -10.977 8.651 1.00 96.00 189 ASN A CA 1
ATOM 1455 C C . ASN A 1 189 ? 5.883 -12.237 8.598 1.00 96.00 189 ASN A C 1
ATOM 1457 O O . ASN A 1 189 ? 7.102 -12.128 8.500 1.00 96.00 189 ASN A O 1
ATOM 1461 N N . LYS A 1 190 ? 5.277 -13.434 8.619 1.00 95.62 190 LYS A N 1
ATOM 1462 C CA . LYS A 1 190 ? 5.991 -14.718 8.465 1.00 95.62 190 LYS A CA 1
ATOM 1463 C C . LYS A 1 190 ? 6.563 -14.947 7.059 1.00 95.62 190 LYS A C 1
ATOM 1465 O O . LYS A 1 190 ? 7.342 -15.876 6.883 1.00 95.62 190 LYS A O 1
ATOM 1470 N N . ARG A 1 191 ? 6.146 -14.158 6.064 1.00 91.69 191 ARG A N 1
ATOM 1471 C CA . ARG A 1 191 ? 6.531 -14.265 4.645 1.00 91.69 191 ARG A CA 1
ATOM 1472 C C . ARG A 1 191 ? 7.192 -12.978 4.144 1.00 91.69 191 ARG A C 1
ATOM 1474 O O . ARG A 1 191 ? 6.915 -12.523 3.039 1.00 91.69 191 ARG A O 1
ATOM 1481 N N . ASP A 1 192 ? 8.003 -12.360 4.997 1.00 88.88 192 ASP A N 1
ATOM 1482 C CA . ASP A 1 192 ? 8.853 -11.204 4.683 1.00 88.88 192 ASP A CA 1
ATOM 1483 C C . ASP A 1 192 ? 8.149 -9.901 4.269 1.00 88.88 192 ASP A C 1
ATOM 1485 O O . ASP A 1 192 ? 8.820 -8.913 3.969 1.00 88.88 192 ASP A O 1
ATOM 1489 N N . VAL A 1 193 ? 6.817 -9.832 4.363 1.00 95.06 193 VAL A N 1
ATOM 1490 C CA . VAL A 1 193 ? 6.069 -8.570 4.307 1.00 95.06 193 VAL A CA 1
ATOM 1491 C C . VAL A 1 193 ? 5.912 -8.052 5.734 1.00 95.06 193 VAL A C 1
ATOM 1493 O O . VAL A 1 193 ? 4.964 -8.387 6.444 1.00 95.06 193 VAL A O 1
ATOM 1496 N N . ARG A 1 194 ? 6.881 -7.249 6.169 1.00 95.56 194 ARG A N 1
ATOM 1497 C CA . ARG A 1 194 ? 7.053 -6.826 7.561 1.00 95.56 194 ARG A CA 1
ATOM 1498 C C . ARG A 1 194 ? 6.274 -5.560 7.874 1.00 95.56 194 ARG A C 1
ATOM 1500 O O . ARG A 1 194 ? 6.510 -4.526 7.255 1.00 95.56 194 ARG A O 1
ATOM 1507 N N . PHE A 1 195 ? 5.414 -5.637 8.882 1.00 96.38 195 PHE A N 1
ATOM 1508 C CA . PHE A 1 195 ? 4.689 -4.528 9.491 1.00 96.38 195 PHE A CA 1
ATOM 1509 C C . PHE A 1 195 ? 5.373 -4.142 10.804 1.00 96.38 195 PHE A C 1
ATOM 1511 O O . PHE A 1 195 ? 5.495 -4.963 11.710 1.00 96.38 195 PHE A O 1
ATOM 1518 N N . GLU A 1 196 ? 5.792 -2.886 10.931 1.00 96.00 196 GLU A N 1
ATOM 1519 C CA . GLU A 1 196 ? 6.557 -2.411 12.088 1.00 96.00 196 GLU A CA 1
ATOM 1520 C C . GLU A 1 196 ? 6.091 -1.030 12.569 1.00 96.00 196 GLU A C 1
ATOM 1522 O O . GLU A 1 196 ? 5.654 -0.178 11.788 1.00 96.00 196 GLU A O 1
ATOM 1527 N N . VAL A 1 197 ? 6.211 -0.797 13.878 1.00 95.81 197 VAL A N 1
ATOM 1528 C CA . VAL A 1 197 ? 6.093 0.538 14.474 1.00 95.81 197 VAL A CA 1
ATOM 1529 C C . VAL A 1 197 ? 7.486 1.156 14.499 1.00 95.81 197 VAL A C 1
ATOM 1531 O O . VAL A 1 197 ? 8.373 0.644 15.173 1.00 95.81 197 VAL A O 1
ATOM 1534 N N . VAL A 1 198 ? 7.670 2.256 13.772 1.00 94.00 198 VAL A N 1
ATOM 1535 C CA . VAL A 1 198 ? 8.957 2.960 13.674 1.00 94.00 198 VAL A CA 1
ATOM 1536 C C . VAL A 1 198 ? 9.103 3.974 14.803 1.00 94.00 198 VAL A C 1
ATOM 1538 O O . VAL A 1 198 ? 10.165 4.089 15.405 1.00 94.00 198 VAL A O 1
ATOM 1541 N N . SER A 1 199 ? 8.042 4.725 15.105 1.00 92.81 199 SER A N 1
ATOM 1542 C CA . SER A 1 199 ? 8.043 5.661 16.230 1.00 92.81 199 SER A CA 1
ATOM 1543 C C . SER A 1 199 ? 6.635 5.969 16.732 1.00 92.81 199 SER A C 1
ATOM 1545 O O . SER A 1 199 ? 5.663 5.944 15.979 1.00 92.81 199 SER A O 1
ATOM 1547 N N . SER A 1 200 ? 6.530 6.287 18.023 1.00 89.81 200 SER A N 1
ATOM 1548 C CA . SER A 1 200 ? 5.315 6.786 18.670 1.00 89.81 200 SER A CA 1
ATOM 1549 C C . SER A 1 200 ? 5.700 7.967 19.550 1.00 89.81 200 SER A C 1
ATOM 1551 O O . SER A 1 200 ? 6.351 7.784 20.574 1.00 89.81 200 SER A O 1
ATOM 1553 N N . LEU A 1 201 ? 5.308 9.172 19.145 1.00 83.25 201 LEU A N 1
ATOM 1554 C CA . LEU A 1 201 ? 5.647 10.418 19.823 1.00 83.25 201 LEU A CA 1
ATOM 1555 C C . LEU A 1 201 ? 4.382 11.069 20.377 1.00 83.25 201 LEU A C 1
ATOM 1557 O O . LEU A 1 201 ? 3.382 11.216 19.668 1.00 83.25 201 LEU A O 1
ATOM 1561 N N . GLN A 1 202 ? 4.444 11.477 21.639 1.00 74.44 202 GLN A N 1
ATOM 1562 C CA . GLN A 1 202 ? 3.455 12.351 22.255 1.00 74.44 202 GLN A CA 1
ATOM 1563 C C . GLN A 1 202 ? 3.993 13.783 22.179 1.00 74.44 202 GLN A C 1
ATOM 1565 O O . GLN A 1 202 ? 5.161 14.007 22.494 1.00 74.44 202 GLN A O 1
ATOM 1570 N N . LYS A 1 203 ? 3.181 14.700 21.653 1.00 69.44 203 LYS A N 1
ATOM 1571 C CA . LYS A 1 203 ? 3.504 16.126 21.559 1.00 69.44 203 LYS A CA 1
ATOM 1572 C C . LYS A 1 203 ? 3.156 16.845 22.851 1.00 69.44 203 LYS A C 1
ATOM 1574 O O . LYS A 1 203 ? 2.160 16.430 23.489 1.00 69.44 203 LYS A O 1
#

Secondary structure (DSSP, 8-state):
---SEE--SSSSSEEEE--SSHHHHHHHHHHHHHHHH-PPPPP---EEEESSHHHHHHHHHHHHHHHHHTTSHHHHHHHHH-HHHHTTTS--TT---HHHHHT-EEEEEEEEEE-SS--SSTTPPPSSPP-EEEEEEEEEE-TTTHHHHHHHHHHHHHHHH-GGGSSSSSS---HHHHHTTSTHHHHHHTTT-EEEEEEEEE-

InterPro domains:
  IPR051276 Saccharopine dehydrogenase-like oxidoreductase [PTHR12286] (5-200)

Sequence (203 aa):
TRGLIHRSSLSEGWSMIFLGSDRSVALRTQRFLYEKYKQRPVQVQTYVTFKSLFSALAAIVLGLIFAVLARWECGRNLLLKYPTIFSGGYVSHEGGKPEDLENCHFSITFKAEGWSEKLAECTDKHENSPNKVLITKVSGTDPGYGATCSMLLLSAVMILKESNKIPGNGGVLSPGAAFGKTSLIEELNKRDVRFEVVSSLQK

Radius of gyration: 20.1 Å; chains: 1; bounding box: 41×44×56 Å